Protein AF-A0A538GE26-F1 (afdb_monomer_lite)

Sequence (185 aa):
MRWALLALALLTVTGCGTAPRRAQRPATDMHWPAAAEATRQQWYRGVEQGTAEPVSLSENNLDAALETAAASAGVDLLRTNYLPLLGGTAEIVVQPDEPVKYAEAPTGMTTLLGPLGHDQRPYLVTVVDAQHQPLLMLGWTPHLEGNLGEGIAWQAPGIRSDAIVGQPVIRPALVNDPEARLRHD

Radius of gyration: 24.55 Å; chains: 1; bounding box: 68×92×51 Å

Structure (mmCIF, N/CA/C/O backbone):
data_AF-A0A538GE26-F1
#
_entry.id   AF-A0A538GE26-F1
#
loop_
_atom_site.group_PDB
_atom_site.id
_atom_site.type_symbol
_atom_site.label_atom_id
_atom_site.label_alt_id
_atom_site.label_comp_id
_atom_site.label_asym_id
_atom_site.label_entity_id
_atom_site.label_seq_id
_atom_site.pdbx_PDB_ins_code
_atom_site.Cartn_x
_atom_site.Cartn_y
_atom_site.Cartn_z
_atom_site.occupancy
_atom_site.B_iso_or_equiv
_atom_site.auth_seq_id
_atom_site.auth_comp_id
_atom_site.auth_asym_id
_atom_site.auth_atom_id
_atom_site.pdbx_PDB_model_num
ATOM 1 N N . MET A 1 1 ? 21.059 67.631 -24.747 1.00 45.62 1 MET A N 1
ATOM 2 C CA . MET A 1 1 ? 20.785 66.278 -25.285 1.00 45.62 1 MET A CA 1
ATOM 3 C C . MET A 1 1 ? 21.872 65.328 -24.802 1.00 45.62 1 MET A C 1
ATOM 5 O O . MET A 1 1 ? 23.017 65.582 -25.149 1.00 45.62 1 MET A O 1
ATOM 9 N N . ARG A 1 2 ? 21.512 64.339 -23.961 1.00 37.62 2 ARG A N 1
ATOM 10 C CA . ARG A 1 2 ? 22.279 63.160 -23.462 1.00 37.62 2 ARG A CA 1
ATOM 11 C C . ARG A 1 2 ? 21.605 62.715 -22.144 1.00 37.62 2 ARG A C 1
ATOM 13 O O . ARG A 1 2 ? 21.865 63.323 -21.119 1.00 37.62 2 ARG A O 1
ATOM 20 N N . TRP A 1 3 ? 20.455 62.038 -22.151 1.00 39.75 3 TRP A N 1
ATOM 21 C CA . TRP A 1 3 ? 20.225 60.585 -22.288 1.00 39.75 3 TRP A CA 1
ATOM 22 C C . TRP A 1 3 ? 21.148 59.679 -21.453 1.00 39.75 3 TRP A C 1
ATOM 24 O O . TRP A 1 3 ? 22.302 59.511 -21.823 1.00 39.75 3 TRP A O 1
ATOM 34 N N . ALA A 1 4 ? 20.525 59.077 -20.421 1.00 45.66 4 ALA A N 1
ATOM 35 C CA . ALA A 1 4 ? 20.699 57.728 -19.845 1.00 45.66 4 ALA A CA 1
ATOM 36 C C . ALA A 1 4 ? 22.083 57.376 -19.234 1.00 45.66 4 ALA A C 1
ATOM 38 O O . ALA A 1 4 ? 23.118 57.769 -19.743 1.00 45.66 4 ALA A O 1
ATOM 39 N N . LEU A 1 5 ? 22.221 56.662 -18.113 1.00 44.81 5 LEU A N 1
ATOM 40 C CA . LEU A 1 5 ? 21.547 55.446 -17.655 1.00 44.81 5 LEU A CA 1
ATOM 41 C C . LEU A 1 5 ? 21.665 55.358 -16.121 1.00 44.81 5 LEU A C 1
ATOM 43 O O . LEU A 1 5 ? 22.770 55.423 -15.588 1.00 44.81 5 LEU A O 1
ATOM 47 N N . LEU A 1 6 ? 20.553 55.145 -15.419 1.00 46.41 6 LEU A N 1
ATOM 48 C CA . LEU A 1 6 ? 20.548 54.665 -14.035 1.00 46.41 6 LEU A CA 1
ATOM 49 C C . LEU A 1 6 ? 20.023 53.229 -14.081 1.00 46.41 6 LEU A C 1
ATOM 51 O O . LEU A 1 6 ? 18.825 52.998 -14.227 1.00 46.41 6 LEU A O 1
ATOM 55 N N . ALA A 1 7 ? 20.941 52.264 -14.053 1.00 51.59 7 ALA A N 1
ATOM 56 C CA . ALA A 1 7 ? 20.614 50.849 -13.975 1.00 51.59 7 ALA A CA 1
ATOM 57 C C . ALA A 1 7 ? 20.314 50.499 -12.512 1.00 51.59 7 ALA A C 1
ATOM 59 O O . ALA A 1 7 ? 21.221 50.302 -11.706 1.00 51.59 7 ALA A O 1
ATOM 60 N N . LEU A 1 8 ? 19.027 50.459 -12.166 1.00 44.62 8 LEU A N 1
ATOM 61 C CA . LEU A 1 8 ? 18.554 49.879 -10.915 1.00 44.62 8 LEU A CA 1
ATOM 62 C C . LEU A 1 8 ? 18.558 48.352 -11.085 1.00 44.62 8 LEU A C 1
ATOM 64 O O . LEU A 1 8 ? 17.652 47.779 -11.688 1.00 44.62 8 LEU A O 1
ATOM 68 N N . ALA A 1 9 ? 19.604 47.688 -10.598 1.00 45.06 9 ALA A N 1
ATOM 69 C CA . ALA A 1 9 ? 19.623 46.236 -10.493 1.00 45.06 9 ALA A CA 1
ATOM 70 C C . ALA A 1 9 ? 18.731 45.820 -9.312 1.00 45.06 9 ALA A C 1
ATOM 72 O O . ALA A 1 9 ? 19.166 45.813 -8.162 1.00 45.06 9 ALA A O 1
ATOM 73 N N . LEU A 1 10 ? 17.462 45.502 -9.591 1.00 43.44 10 LEU A N 1
ATOM 74 C CA . LEU A 1 10 ? 16.633 44.742 -8.660 1.00 43.44 10 LEU A CA 1
ATOM 75 C C . LEU A 1 10 ? 17.196 43.319 -8.578 1.00 43.44 10 LEU A C 1
ATOM 77 O O . LEU A 1 10 ? 17.008 42.508 -9.482 1.00 43.44 10 LEU A O 1
ATOM 81 N N . LEU A 1 11 ? 17.879 43.016 -7.476 1.00 44.50 11 LEU A N 1
ATOM 82 C CA . LEU A 1 11 ? 18.132 41.649 -7.038 1.00 44.50 11 LEU A CA 1
ATOM 83 C C . LEU A 1 11 ? 16.786 41.021 -6.654 1.00 44.50 11 LEU A C 1
ATOM 85 O O . LEU A 1 11 ? 16.338 41.120 -5.513 1.00 44.50 11 L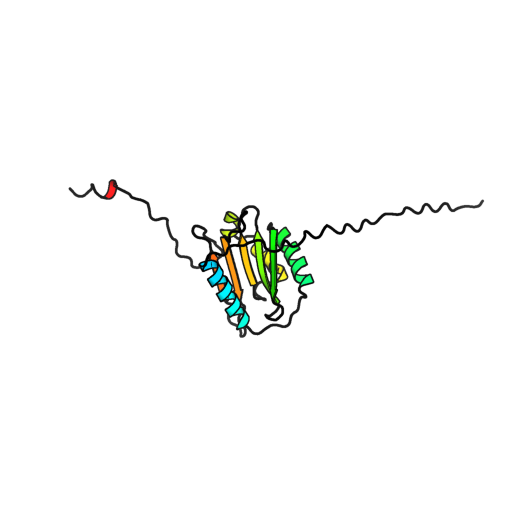EU A O 1
ATOM 89 N N . THR A 1 12 ? 16.117 40.383 -7.613 1.00 51.31 12 THR A N 1
ATOM 90 C CA . THR A 1 12 ? 15.076 39.406 -7.301 1.00 51.31 12 THR A CA 1
ATOM 91 C C . THR A 1 12 ? 15.772 38.209 -6.675 1.00 51.31 12 THR A C 1
ATOM 93 O O . THR A 1 12 ? 16.373 37.392 -7.372 1.00 51.31 12 THR A O 1
ATOM 96 N N . VAL A 1 13 ? 15.730 38.131 -5.347 1.00 44.91 13 VAL A N 1
ATOM 97 C CA . VAL A 1 13 ? 16.053 36.909 -4.615 1.00 44.91 13 VAL A CA 1
ATOM 98 C C . VAL A 1 13 ? 15.032 35.869 -5.063 1.00 44.91 13 VAL A C 1
ATOM 100 O O . VAL A 1 13 ? 13.917 35.808 -4.550 1.00 44.91 13 VAL A O 1
ATOM 103 N N . THR A 1 14 ? 15.388 35.067 -6.064 1.00 49.25 14 THR A N 1
ATOM 104 C CA . THR A 1 14 ? 14.758 33.773 -6.292 1.00 49.25 14 THR A CA 1
ATOM 105 C C . THR A 1 14 ? 15.121 32.931 -5.084 1.00 49.25 14 THR A C 1
ATOM 107 O O . THR A 1 14 ? 16.163 32.276 -5.049 1.00 49.25 14 THR A O 1
ATOM 110 N N . GLY A 1 15 ? 14.295 33.021 -4.044 1.00 39.97 15 GLY A N 1
ATOM 111 C CA . GLY A 1 15 ? 14.272 32.018 -3.005 1.00 39.97 15 GLY A CA 1
ATOM 112 C C . GLY A 1 15 ? 13.954 30.703 -3.695 1.00 39.97 15 GLY A C 1
ATOM 113 O O . GLY A 1 15 ? 12.796 30.428 -3.998 1.00 39.97 15 GLY A O 1
ATOM 114 N N . CYS A 1 16 ? 14.988 29.909 -3.979 1.00 43.44 16 CYS A N 1
ATOM 115 C CA . CYS A 1 16 ? 14.854 28.468 -4.061 1.00 43.44 16 CYS A CA 1
ATOM 116 C C . CYS A 1 16 ? 14.286 28.046 -2.710 1.00 43.44 16 CYS A C 1
ATOM 118 O O . CYS A 1 16 ? 15.023 27.815 -1.755 1.00 43.44 16 CYS A O 1
ATOM 120 N N . GLY A 1 17 ? 12.959 28.028 -2.615 1.00 37.41 17 GLY A N 1
ATOM 121 C CA . GLY A 1 17 ? 12.252 27.314 -1.578 1.00 37.41 17 GLY A CA 1
ATOM 122 C C . GLY A 1 17 ? 12.548 25.845 -1.806 1.00 37.41 17 GLY A C 1
ATOM 123 O O . GLY A 1 17 ? 11.764 25.138 -2.427 1.00 37.41 17 GLY A O 1
ATOM 124 N N . THR A 1 18 ? 13.707 25.386 -1.338 1.00 46.31 18 THR A N 1
ATOM 125 C CA . THR A 1 18 ? 13.851 24.007 -0.904 1.00 46.31 18 THR A CA 1
ATOM 126 C C . THR A 1 18 ? 12.794 23.842 0.170 1.00 46.31 18 THR A C 1
ATOM 128 O O . THR A 1 18 ? 13.014 24.212 1.326 1.00 46.31 18 THR A O 1
ATOM 131 N N . ALA A 1 19 ? 11.610 23.380 -0.239 1.00 44.47 19 ALA A N 1
ATOM 132 C CA . ALA A 1 19 ? 10.652 22.819 0.686 1.00 44.47 19 ALA A CA 1
ATOM 133 C C . ALA A 1 19 ? 11.467 21.882 1.582 1.00 44.47 19 ALA A C 1
ATOM 135 O O . ALA A 1 19 ? 12.245 21.079 1.048 1.00 44.47 19 ALA A O 1
ATOM 136 N N . PRO A 1 20 ? 11.420 22.045 2.913 1.00 40.09 20 PRO A N 1
ATOM 137 C CA . PRO A 1 20 ? 12.125 21.130 3.784 1.00 40.09 20 PRO A CA 1
ATOM 138 C C . PRO A 1 20 ? 11.614 19.739 3.424 1.00 40.09 20 PRO A C 1
ATOM 140 O O . PRO A 1 20 ? 10.433 19.455 3.619 1.00 40.09 20 PRO A O 1
ATOM 143 N N . ARG A 1 21 ? 12.486 18.904 2.834 1.00 39.19 21 ARG A N 1
ATOM 144 C CA . ARG A 1 21 ? 12.245 17.467 2.708 1.00 39.19 21 ARG A CA 1
ATOM 145 C C . ARG A 1 21 ? 11.856 17.034 4.106 1.00 39.19 21 ARG A C 1
ATOM 147 O O . ARG A 1 21 ? 12.683 17.099 5.019 1.00 39.19 21 ARG A O 1
ATOM 154 N N . ARG A 1 22 ? 10.579 16.702 4.290 1.00 40.97 22 ARG A N 1
ATOM 155 C CA . ARG A 1 22 ? 10.099 16.093 5.522 1.00 40.97 22 ARG A CA 1
ATOM 156 C C . ARG A 1 22 ? 11.003 14.881 5.682 1.0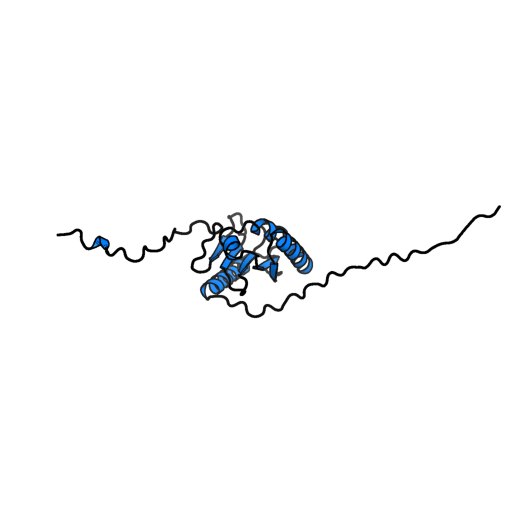0 40.97 22 ARG A C 1
ATOM 158 O O . ARG A 1 22 ? 11.043 14.043 4.789 1.00 40.97 22 ARG A O 1
ATOM 165 N N . ALA A 1 23 ? 11.847 14.885 6.712 1.00 36.16 23 ALA A N 1
ATOM 166 C CA . ALA A 1 23 ? 12.767 13.785 6.933 1.00 36.16 23 ALA A CA 1
ATOM 167 C C . ALA A 1 23 ? 11.930 12.504 6.901 1.00 36.16 23 ALA A C 1
ATOM 169 O O . ALA A 1 23 ? 10.982 12.402 7.686 1.00 36.16 23 ALA A O 1
ATOM 170 N N . GLN A 1 24 ? 12.232 11.597 5.962 1.00 41.41 24 GLN A N 1
ATOM 171 C CA . GLN A 1 24 ? 11.706 10.236 5.961 1.00 41.41 24 GLN A CA 1
ATOM 172 C C . GLN A 1 24 ? 11.973 9.712 7.370 1.00 41.41 24 GLN A C 1
ATOM 174 O O . GLN A 1 24 ? 13.126 9.494 7.752 1.00 41.41 24 GLN A O 1
ATOM 179 N N . ARG A 1 25 ? 10.929 9.669 8.208 1.00 40.38 25 ARG A N 1
ATOM 180 C CA . ARG A 1 25 ? 11.087 9.183 9.574 1.00 40.38 25 ARG A CA 1
ATOM 181 C C . ARG A 1 25 ? 11.582 7.748 9.443 1.00 40.38 25 ARG A C 1
ATOM 183 O O . ARG A 1 25 ? 10.966 6.985 8.698 1.00 40.38 25 ARG A O 1
ATOM 190 N N . PRO A 1 26 ? 12.644 7.357 10.164 1.00 41.28 26 PRO A N 1
ATOM 191 C CA . PRO A 1 26 ? 12.915 5.945 10.362 1.00 41.28 26 PRO A CA 1
ATOM 192 C C . PRO A 1 26 ? 11.614 5.334 10.879 1.00 41.28 26 PRO A C 1
ATOM 194 O O . PRO A 1 26 ? 11.032 5.879 11.823 1.00 41.28 26 PRO A O 1
ATOM 197 N N . ALA A 1 27 ? 11.120 4.287 10.214 1.00 51.25 27 ALA A N 1
ATOM 198 C CA . ALA A 1 27 ? 9.914 3.579 10.620 1.00 51.25 27 ALA A CA 1
ATOM 199 C C . ALA A 1 27 ? 10.067 3.182 12.090 1.00 51.25 27 ALA A C 1
ATOM 201 O O . ALA A 1 27 ? 10.777 2.236 12.416 1.00 51.25 27 ALA A O 1
ATOM 202 N N . THR A 1 28 ? 9.471 3.967 12.980 1.00 47.59 28 THR A N 1
ATOM 203 C CA . THR A 1 28 ? 9.499 3.676 14.403 1.00 47.59 28 THR A CA 1
ATOM 204 C C . THR A 1 28 ? 8.265 2.820 14.641 1.00 47.59 28 THR A C 1
ATOM 206 O O . THR A 1 28 ? 7.141 3.315 14.594 1.00 47.59 28 THR A O 1
ATOM 209 N N . ASP A 1 29 ? 8.521 1.517 14.756 1.00 63.94 29 ASP A N 1
ATOM 210 C CA . ASP A 1 29 ? 7.670 0.477 15.332 1.00 63.94 29 ASP A CA 1
ATOM 211 C C . ASP A 1 29 ? 6.283 0.286 14.704 1.00 63.94 29 ASP A C 1
ATOM 213 O O . ASP A 1 29 ? 5.248 0.409 15.356 1.00 63.94 29 ASP A O 1
ATOM 217 N N . MET A 1 30 ? 6.251 -0.107 13.429 1.00 75.31 30 MET A N 1
ATOM 218 C CA . MET A 1 30 ? 5.045 -0.723 12.871 1.00 75.31 30 MET A CA 1
ATOM 219 C C . MET A 1 30 ? 4.947 -2.157 13.398 1.00 75.31 30 MET A C 1
ATOM 221 O O . MET A 1 30 ? 5.771 -3.010 13.058 1.00 75.31 30 MET A O 1
ATOM 225 N N . HIS A 1 31 ? 3.971 -2.415 14.266 1.00 83.44 31 HIS A N 1
ATOM 226 C CA . HIS A 1 31 ? 3.707 -3.760 14.762 1.00 83.44 31 HIS A CA 1
ATOM 227 C C . HIS A 1 31 ? 2.778 -4.486 13.792 1.00 83.44 31 HIS A C 1
ATOM 229 O O . HIS A 1 31 ? 1.616 -4.116 13.634 1.00 83.44 31 HIS A O 1
ATOM 235 N N . TRP A 1 32 ? 3.292 -5.528 13.146 1.00 85.38 32 TRP A N 1
ATOM 236 C CA . TRP A 1 32 ? 2.509 -6.368 12.249 1.00 85.38 32 TRP A CA 1
ATOM 237 C C . TRP A 1 32 ? 1.893 -7.526 13.036 1.00 85.38 32 TRP A C 1
ATOM 239 O O . TRP A 1 32 ? 2.633 -8.343 13.592 1.00 85.38 32 TRP A O 1
ATOM 249 N N . PRO A 1 33 ? 0.555 -7.661 13.066 1.00 92.19 33 PRO A N 1
ATOM 250 C CA . PRO A 1 33 ? -0.072 -8.887 13.533 1.00 92.19 33 PRO A CA 1
ATOM 251 C C . PRO A 1 33 ? 0.445 -10.085 12.727 1.00 92.19 33 PRO A C 1
ATOM 253 O O . PRO A 1 33 ? 0.672 -9.970 11.522 1.00 92.19 33 PRO A O 1
ATOM 256 N N . ALA A 1 34 ? 0.565 -11.257 13.357 1.00 92.44 34 ALA A N 1
ATOM 257 C CA . ALA A 1 34 ? 1.169 -12.441 12.730 1.00 92.44 34 ALA A CA 1
ATOM 258 C C . ALA A 1 34 ? 0.561 -12.803 11.357 1.00 92.44 34 ALA A C 1
ATOM 260 O O . ALA A 1 34 ? 1.281 -13.211 10.450 1.00 92.44 34 ALA A O 1
ATOM 261 N N . ALA A 1 35 ? -0.752 -12.619 11.181 1.00 92.12 35 ALA A N 1
ATOM 262 C CA . ALA A 1 35 ? -1.430 -12.867 9.907 1.00 92.12 35 ALA A CA 1
ATOM 263 C C . ALA A 1 35 ? -1.071 -11.841 8.812 1.00 92.12 35 ALA A C 1
ATOM 265 O O . ALA A 1 35 ? -0.918 -12.217 7.649 1.00 92.12 35 ALA A O 1
ATOM 266 N N . ALA A 1 36 ? -0.897 -10.565 9.174 1.00 91.69 36 ALA A N 1
ATOM 267 C CA . ALA A 1 36 ? -0.449 -9.532 8.242 1.00 91.69 36 ALA A CA 1
ATOM 268 C C . ALA A 1 36 ? 1.004 -9.788 7.815 1.00 91.69 36 ALA A C 1
ATOM 270 O O . ALA A 1 36 ? 1.318 -9.733 6.629 1.00 91.69 36 ALA A O 1
ATOM 271 N N . GLU A 1 37 ? 1.869 -10.163 8.763 1.00 93.31 37 GLU A N 1
ATOM 272 C CA . GLU A 1 37 ? 3.262 -10.509 8.464 1.00 93.31 37 GLU A CA 1
ATOM 273 C C . GLU A 1 37 ? 3.360 -11.751 7.568 1.00 93.31 37 GLU A C 1
ATOM 275 O O . GLU A 1 37 ? 4.101 -11.752 6.590 1.00 93.31 37 GLU A O 1
ATOM 280 N N . ALA A 1 38 ? 2.562 -12.793 7.823 1.00 92.19 38 ALA A N 1
ATOM 281 C CA . ALA A 1 38 ? 2.519 -13.972 6.957 1.00 92.19 38 ALA A CA 1
ATOM 282 C C . ALA A 1 38 ? 2.115 -13.622 5.511 1.00 92.19 38 ALA A C 1
ATOM 284 O O . ALA A 1 38 ? 2.695 -14.152 4.563 1.00 92.19 38 ALA A O 1
ATOM 285 N N . THR A 1 39 ? 1.164 -12.698 5.351 1.00 92.31 39 THR A N 1
ATOM 286 C CA . THR A 1 39 ? 0.709 -12.192 4.045 1.00 92.31 39 THR A CA 1
ATOM 287 C C . THR A 1 39 ? 1.827 -11.424 3.339 1.00 92.31 39 THR A C 1
ATOM 289 O O . THR A 1 39 ? 2.157 -11.713 2.190 1.00 92.31 39 THR A O 1
ATOM 292 N N . ARG A 1 40 ? 2.487 -10.507 4.052 1.00 91.38 40 ARG A N 1
ATOM 293 C CA . ARG A 1 40 ? 3.656 -9.769 3.564 1.00 91.38 40 ARG A CA 1
ATOM 294 C C . ARG A 1 40 ? 4.757 -10.720 3.083 1.00 91.38 40 ARG A C 1
ATOM 296 O O . ARG A 1 40 ? 5.239 -10.580 1.965 1.00 91.38 40 ARG A O 1
ATOM 303 N N . GLN A 1 41 ? 5.107 -11.734 3.877 1.00 91.25 41 GLN A N 1
ATOM 304 C CA . GLN A 1 41 ? 6.117 -12.740 3.516 1.00 91.25 41 GLN A CA 1
ATOM 305 C C . GLN A 1 41 ? 5.689 -13.639 2.344 1.00 91.25 41 GLN A C 1
ATOM 307 O O . GLN A 1 41 ? 6.525 -14.082 1.556 1.00 91.25 41 GLN A O 1
ATOM 312 N N . GLN A 1 42 ? 4.395 -13.936 2.199 1.00 89.81 42 GLN A N 1
ATOM 313 C CA . GLN A 1 42 ? 3.882 -14.630 1.016 1.00 89.81 42 GLN A CA 1
ATOM 314 C C . GLN A 1 42 ? 4.085 -13.789 -0.247 1.00 89.81 42 GLN A C 1
ATOM 316 O O . GLN A 1 42 ? 4.560 -14.328 -1.243 1.00 89.81 42 GLN A O 1
ATOM 321 N N . TRP A 1 43 ? 3.796 -12.488 -0.191 1.00 89.00 43 TRP A N 1
ATOM 322 C CA . TRP A 1 43 ? 4.025 -11.593 -1.323 1.00 89.00 43 TRP A CA 1
ATOM 323 C C . TRP A 1 43 ? 5.507 -11.522 -1.712 1.00 89.00 43 TRP A C 1
ATOM 325 O O . TRP A 1 43 ? 5.828 -11.712 -2.881 1.00 89.00 43 TRP A O 1
ATOM 335 N N . TYR A 1 44 ? 6.417 -11.354 -0.742 1.00 87.06 44 TYR A N 1
ATOM 336 C CA . TYR A 1 44 ? 7.865 -11.362 -1.003 1.00 87.06 44 TYR A CA 1
ATOM 337 C C . TYR A 1 44 ? 8.310 -12.628 -1.747 1.00 87.06 44 TYR A C 1
ATOM 339 O O . TYR A 1 44 ? 8.997 -12.532 -2.760 1.00 87.06 44 TYR A O 1
ATOM 347 N N . ARG A 1 45 ? 7.846 -13.807 -1.310 1.00 85.31 45 ARG A N 1
ATOM 348 C CA . ARG A 1 45 ? 8.140 -15.077 -1.996 1.00 85.31 45 ARG A CA 1
ATOM 349 C C . ARG A 1 45 ? 7.591 -15.124 -3.424 1.00 85.31 45 ARG A C 1
ATOM 351 O O . ARG A 1 45 ? 8.261 -15.666 -4.296 1.00 85.31 45 ARG A O 1
ATOM 358 N N . GLY A 1 46 ? 6.398 -14.576 -3.662 1.00 82.00 46 GLY A N 1
ATOM 359 C CA . GLY A 1 46 ? 5.814 -14.498 -5.005 1.00 82.00 46 GLY A CA 1
ATOM 360 C C . GLY A 1 46 ? 6.640 -13.614 -5.939 1.00 82.00 46 GLY A C 1
ATOM 361 O O . GLY A 1 46 ? 6.933 -14.001 -7.066 1.00 82.00 46 GLY A O 1
ATOM 362 N N . VAL A 1 47 ? 7.093 -12.461 -5.445 1.00 81.06 47 VAL A N 1
ATOM 363 C CA . VAL A 1 47 ? 7.948 -11.546 -6.210 1.00 81.06 47 VAL A CA 1
ATOM 364 C C . VAL A 1 47 ? 9.325 -12.153 -6.496 1.00 81.06 47 VAL A C 1
ATOM 366 O O . VAL A 1 47 ? 9.812 -12.035 -7.616 1.00 81.06 47 VAL A O 1
ATOM 369 N N . GLU A 1 48 ? 9.949 -12.822 -5.523 1.00 80.31 48 GLU A N 1
ATOM 370 C CA . GLU A 1 48 ? 11.252 -13.490 -5.695 1.00 80.31 48 GLU A CA 1
ATOM 371 C C . GLU A 1 48 ? 11.225 -14.619 -6.733 1.00 80.31 48 GLU A C 1
ATOM 373 O O . GLU A 1 48 ? 12.242 -14.905 -7.364 1.00 80.31 48 GLU A O 1
ATOM 378 N N . GLN A 1 49 ? 10.074 -15.270 -6.909 1.00 76.56 49 GLN A N 1
ATOM 379 C CA . GLN A 1 49 ? 9.870 -16.296 -7.933 1.00 76.56 49 GLN A CA 1
ATOM 380 C C . GLN A 1 49 ? 9.573 -15.703 -9.319 1.00 76.56 49 GLN A C 1
ATOM 382 O O . GLN A 1 49 ? 9.661 -16.419 -10.317 1.00 76.56 49 GLN A O 1
ATOM 387 N N . GLY A 1 50 ? 9.234 -14.414 -9.395 1.00 69.25 50 GLY A N 1
ATOM 388 C CA . GLY A 1 50 ? 9.009 -13.698 -10.644 1.00 69.25 50 GLY A CA 1
ATOM 389 C C . GLY A 1 50 ? 10.314 -13.361 -11.370 1.00 69.25 50 GLY A C 1
ATOM 390 O O . GLY A 1 50 ? 11.358 -13.123 -10.763 1.00 69.25 50 GLY A O 1
ATOM 391 N N . THR A 1 51 ? 10.268 -13.305 -12.699 1.00 61.53 51 THR A N 1
ATOM 392 C CA . THR A 1 51 ? 11.408 -12.841 -13.501 1.00 61.53 51 THR A CA 1
ATOM 393 C C . THR A 1 51 ? 11.574 -11.331 -13.324 1.00 61.53 51 THR A C 1
ATOM 395 O O . THR A 1 51 ? 10.626 -10.571 -13.522 1.00 61.53 51 THR A O 1
ATOM 398 N N . ALA A 1 52 ? 12.774 -10.880 -12.955 1.00 57.94 52 ALA A N 1
ATOM 399 C CA . ALA A 1 52 ? 13.054 -9.461 -12.771 1.00 57.94 52 ALA A CA 1
ATOM 400 C C . ALA A 1 52 ? 13.003 -8.710 -14.114 1.00 57.94 52 ALA A C 1
ATOM 402 O O . ALA A 1 52 ? 13.869 -8.890 -14.971 1.00 57.94 52 ALA A O 1
ATOM 403 N N . GLU A 1 53 ? 12.001 -7.847 -14.284 1.00 58.03 53 GLU A N 1
ATOM 404 C CA . GLU A 1 53 ? 11.933 -6.922 -15.417 1.00 58.03 53 GLU A CA 1
ATOM 405 C C . GLU A 1 53 ? 13.053 -5.864 -15.340 1.00 58.03 53 GLU A C 1
ATOM 407 O O . GLU A 1 53 ? 13.454 -5.454 -14.243 1.00 58.03 53 GLU A O 1
ATOM 412 N N . PRO A 1 54 ? 13.555 -5.355 -16.480 1.00 56.50 54 PRO A N 1
ATOM 413 C CA . PRO A 1 54 ? 14.519 -4.265 -16.492 1.00 56.50 54 PRO A CA 1
ATOM 414 C C . PRO A 1 54 ? 13.993 -3.040 -15.733 1.00 56.50 54 PRO A C 1
ATOM 416 O O . PRO A 1 54 ? 12.872 -2.564 -15.941 1.00 56.50 54 PRO A O 1
ATOM 419 N N . VAL A 1 55 ? 14.832 -2.498 -14.851 1.00 56.22 55 VAL A N 1
ATOM 420 C CA . VAL A 1 55 ? 14.521 -1.301 -14.067 1.00 56.22 55 VAL A CA 1
ATOM 421 C C . VAL A 1 55 ? 14.377 -0.101 -15.009 1.00 56.22 55 VAL A C 1
ATOM 423 O O . VAL A 1 55 ? 15.365 0.372 -15.566 1.00 56.22 55 VAL A O 1
ATOM 426 N N . SER A 1 56 ? 13.155 0.413 -15.182 1.00 58.47 56 SER A N 1
ATOM 427 C CA . SER A 1 56 ? 12.907 1.615 -15.998 1.00 58.47 56 SER A CA 1
ATOM 428 C C . SER A 1 56 ? 12.875 2.914 -15.179 1.00 58.47 56 SER A C 1
ATOM 430 O O . SER A 1 56 ? 12.812 3.994 -15.761 1.00 58.47 56 SER A O 1
ATOM 432 N N . LEU A 1 57 ? 12.897 2.826 -13.842 1.00 61.19 57 LEU A N 1
ATOM 433 C CA . LEU A 1 57 ? 12.824 3.958 -12.912 1.00 61.19 57 LEU A CA 1
ATOM 434 C C . LEU A 1 57 ? 13.913 3.839 -11.839 1.00 61.19 57 LEU A C 1
ATOM 436 O O . LEU A 1 57 ? 14.072 2.794 -11.209 1.00 61.19 57 LEU A O 1
ATOM 440 N N . SER A 1 58 ? 14.665 4.917 -11.618 1.00 65.06 58 SER A N 1
ATOM 441 C CA . SER A 1 58 ? 15.548 5.018 -10.455 1.00 65.06 58 SER A CA 1
ATOM 442 C C . SER A 1 58 ? 14.720 5.208 -9.179 1.00 65.06 58 SER A C 1
ATOM 444 O O . SER A 1 58 ? 13.672 5.849 -9.207 1.00 65.06 58 SER A O 1
ATOM 446 N N . GLU A 1 59 ? 15.212 4.690 -8.053 1.00 65.50 59 GLU A N 1
ATOM 447 C CA . GLU A 1 59 ? 14.572 4.792 -6.729 1.00 65.50 59 GLU A CA 1
ATOM 448 C C . GLU A 1 59 ? 14.172 6.234 -6.374 1.00 65.50 59 GLU A C 1
ATOM 450 O O . GLU A 1 59 ? 13.023 6.504 -6.037 1.00 65.50 59 GLU A O 1
ATOM 455 N N . ASN A 1 60 ? 15.083 7.192 -6.585 1.00 65.06 60 ASN A N 1
ATOM 456 C CA . ASN A 1 60 ? 14.833 8.615 -6.332 1.00 65.06 60 ASN A CA 1
ATOM 457 C C . ASN A 1 60 ? 13.686 9.204 -7.170 1.00 65.06 60 ASN A C 1
ATOM 459 O O . ASN A 1 60 ? 13.025 10.143 -6.728 1.00 65.06 60 ASN A O 1
ATOM 463 N N . ASN A 1 61 ? 13.462 8.691 -8.384 1.00 79.25 61 ASN A N 1
ATOM 464 C CA . ASN A 1 61 ? 12.353 9.141 -9.223 1.00 79.25 61 ASN A CA 1
ATOM 465 C C . ASN A 1 61 ? 11.031 8.517 -8.766 1.00 79.25 61 ASN A C 1
ATOM 467 O O . ASN A 1 61 ? 9.987 9.150 -8.910 1.00 79.25 61 ASN A O 1
ATOM 471 N N . LEU A 1 62 ? 11.076 7.301 -8.213 1.00 80.50 62 LEU A N 1
ATOM 472 C CA . LEU A 1 62 ? 9.894 6.618 -7.711 1.00 80.50 62 LEU A CA 1
ATOM 473 C C . LEU A 1 62 ? 9.396 7.239 -6.404 1.00 80.50 62 LEU A C 1
ATOM 475 O O . LEU A 1 62 ? 8.207 7.518 -6.307 1.00 80.50 62 LEU A O 1
ATOM 479 N N . ASP A 1 63 ? 10.280 7.520 -5.446 1.00 84.31 63 ASP A N 1
ATOM 480 C CA . ASP A 1 63 ? 9.890 8.127 -4.167 1.00 84.31 63 ASP A CA 1
ATOM 481 C C . ASP A 1 63 ? 9.187 9.476 -4.366 1.00 84.31 63 ASP A C 1
ATOM 483 O O . ASP A 1 63 ? 8.079 9.676 -3.876 1.00 84.31 63 ASP A O 1
ATOM 487 N N . ALA A 1 64 ? 9.764 10.378 -5.168 1.00 87.12 64 ALA A N 1
ATOM 488 C CA . ALA A 1 64 ? 9.148 11.677 -5.450 1.00 87.12 64 ALA A CA 1
ATOM 489 C C . ALA A 1 64 ? 7.800 11.552 -6.192 1.00 87.12 64 ALA A C 1
ATOM 491 O O . ALA A 1 64 ? 6.865 12.327 -5.953 1.00 87.12 64 ALA A O 1
ATOM 492 N N . ALA A 1 65 ? 7.685 10.573 -7.095 1.00 88.44 65 ALA A N 1
ATOM 493 C CA . ALA A 1 65 ? 6.438 10.302 -7.800 1.00 88.44 65 ALA A CA 1
ATOM 494 C C . ALA A 1 65 ? 5.366 9.729 -6.859 1.00 88.44 65 ALA A C 1
ATOM 496 O O . ALA A 1 65 ? 4.214 10.155 -6.931 1.00 88.44 65 ALA A O 1
ATOM 497 N N . LEU A 1 66 ? 5.739 8.819 -5.953 1.00 90.19 66 LEU A N 1
ATOM 498 C CA . LEU A 1 66 ? 4.847 8.243 -4.947 1.00 90.19 66 LEU A CA 1
ATOM 499 C C . LEU A 1 66 ? 4.417 9.273 -3.903 1.00 90.19 66 LEU A C 1
ATOM 501 O O . LEU A 1 66 ? 3.248 9.283 -3.538 1.00 90.19 66 LEU A O 1
ATOM 505 N N . GLU A 1 67 ? 5.298 10.176 -3.469 1.00 91.94 67 GLU A N 1
ATOM 506 C CA . GLU A 1 67 ? 4.928 11.293 -2.586 1.00 91.94 67 GLU A CA 1
ATOM 507 C C . GLU A 1 67 ? 3.854 12.176 -3.239 1.00 91.94 67 GLU A C 1
ATOM 509 O O . GLU A 1 67 ? 2.837 12.502 -2.624 1.00 91.94 67 GLU A O 1
ATOM 514 N N . THR A 1 68 ? 4.044 12.518 -4.516 1.00 93.12 68 THR A N 1
ATOM 515 C CA . THR A 1 68 ? 3.078 13.323 -5.281 1.00 93.12 68 THR A CA 1
ATOM 516 C C . THR A 1 68 ? 1.751 12.583 -5.475 1.00 93.12 68 THR A C 1
ATOM 518 O O . THR A 1 68 ? 0.672 13.171 -5.339 1.00 93.12 68 THR A O 1
ATOM 521 N N . ALA A 1 69 ? 1.815 11.286 -5.783 1.00 92.50 69 ALA A N 1
ATOM 522 C CA . ALA A 1 69 ? 0.643 10.438 -5.962 1.00 92.50 69 ALA A CA 1
ATOM 523 C C . ALA A 1 69 ? -0.132 10.241 -4.650 1.00 92.50 69 ALA A C 1
ATOM 525 O O . ALA A 1 69 ? -1.356 10.339 -4.656 1.00 92.50 69 ALA A O 1
ATOM 526 N N . ALA A 1 70 ? 0.563 10.043 -3.527 1.00 94.19 70 ALA A N 1
ATOM 527 C CA . ALA A 1 70 ? -0.028 9.909 -2.199 1.00 94.19 70 ALA A CA 1
ATOM 528 C C . ALA A 1 70 ? -0.785 11.179 -1.791 1.00 94.19 70 ALA A C 1
ATOM 530 O O . ALA A 1 70 ? -1.970 11.108 -1.464 1.00 94.19 70 ALA A O 1
ATOM 531 N N . ALA A 1 71 ? -0.159 12.351 -1.947 1.00 94.12 71 ALA A N 1
ATOM 532 C CA . ALA A 1 71 ? -0.818 13.631 -1.697 1.00 94.12 71 ALA A CA 1
ATOM 533 C C . ALA A 1 71 ? -2.073 13.817 -2.572 1.00 94.12 71 ALA A C 1
ATOM 535 O O . ALA A 1 71 ? -3.109 14.274 -2.094 1.00 94.12 71 ALA A O 1
ATOM 536 N N . SER A 1 72 ? -2.008 13.407 -3.843 1.00 93.88 72 SER A N 1
ATOM 537 C CA . SER A 1 72 ? -3.148 13.469 -4.771 1.00 93.88 72 SER A CA 1
ATOM 538 C C . SER A 1 72 ? -4.250 12.454 -4.439 1.00 93.88 72 SER A C 1
ATOM 540 O O . SER A 1 72 ? -5.416 12.686 -4.749 1.00 93.88 72 SER A O 1
ATOM 542 N N . ALA A 1 73 ? -3.889 11.332 -3.815 1.00 91.81 73 ALA A N 1
ATOM 543 C CA . ALA A 1 73 ? -4.804 10.302 -3.335 1.00 91.81 73 ALA A CA 1
ATOM 544 C C . ALA A 1 73 ? -5.396 10.618 -1.947 1.00 91.81 73 ALA A C 1
ATOM 546 O O . ALA A 1 73 ? -6.239 9.859 -1.471 1.00 91.81 73 ALA A O 1
ATOM 547 N N . GLY A 1 74 ? -4.978 11.720 -1.309 1.00 92.75 74 GLY A N 1
ATOM 548 C CA . GLY A 1 74 ? -5.431 12.103 0.030 1.00 92.75 74 GLY A CA 1
ATOM 549 C C . GLY A 1 74 ? -4.888 11.197 1.138 1.00 92.75 74 GLY A C 1
ATOM 550 O O . GLY A 1 74 ? -5.590 10.936 2.112 1.00 92.75 74 GLY A O 1
ATOM 551 N N . VAL A 1 75 ? -3.668 10.676 0.973 1.00 94.69 75 VAL A N 1
ATOM 552 C CA . VAL A 1 75 ? -2.994 9.837 1.972 1.00 94.69 75 VAL A CA 1
ATOM 553 C C . VAL A 1 75 ? -1.576 10.337 2.235 1.00 94.69 75 VAL A C 1
ATOM 555 O O . VAL A 1 75 ? -0.887 10.801 1.328 1.00 94.69 75 VAL A O 1
ATOM 558 N N . ASP A 1 76 ? -1.110 10.196 3.470 1.00 95.00 76 ASP A N 1
ATOM 559 C CA . ASP A 1 76 ? 0.287 10.417 3.823 1.00 95.00 76 ASP A CA 1
ATOM 560 C C . ASP A 1 76 ? 1.116 9.177 3.467 1.00 95.00 76 ASP A C 1
ATOM 562 O O . ASP A 1 76 ? 0.816 8.060 3.894 1.00 95.00 76 ASP A O 1
ATOM 566 N N . LEU A 1 77 ? 2.195 9.369 2.705 1.00 93.12 77 LEU A N 1
ATOM 567 C CA . LEU A 1 77 ? 3.188 8.328 2.453 1.00 93.12 77 LEU A CA 1
ATOM 568 C C . LEU A 1 77 ? 4.125 8.213 3.661 1.00 93.12 77 LEU A C 1
ATOM 570 O O . LEU A 1 77 ? 4.911 9.119 3.936 1.00 93.12 77 LEU A O 1
ATOM 574 N N . LEU A 1 78 ? 4.054 7.093 4.383 1.00 92.44 78 LEU A N 1
ATOM 575 C CA . LEU A 1 78 ? 4.876 6.861 5.573 1.00 92.44 78 LEU A CA 1
ATOM 576 C C . LEU A 1 78 ? 6.184 6.141 5.254 1.00 92.44 78 LEU A C 1
ATOM 578 O O . LEU A 1 78 ? 7.206 6.398 5.892 1.00 92.44 78 LEU A O 1
ATOM 582 N N . ARG A 1 79 ? 6.146 5.201 4.305 1.00 89.56 79 ARG A N 1
ATOM 583 C CA . ARG A 1 79 ? 7.300 4.383 3.929 1.00 89.56 79 ARG A CA 1
ATOM 584 C C . ARG A 1 79 ? 7.194 3.942 2.479 1.00 89.56 79 ARG A C 1
ATOM 586 O O . ARG A 1 79 ? 6.150 3.438 2.075 1.00 89.56 79 ARG A O 1
ATOM 593 N N . THR A 1 80 ? 8.322 4.008 1.784 1.00 89.88 80 THR A N 1
ATOM 594 C CA . THR A 1 80 ? 8.583 3.251 0.560 1.00 89.88 80 THR A CA 1
ATOM 595 C C . THR A 1 80 ? 9.765 2.325 0.819 1.00 89.88 80 THR A C 1
ATOM 597 O O . THR A 1 80 ? 10.750 2.716 1.444 1.00 89.88 80 THR A O 1
ATOM 600 N N . ASN A 1 81 ? 9.666 1.080 0.376 1.00 87.38 81 ASN A N 1
ATOM 601 C CA . ASN A 1 81 ? 10.774 0.144 0.297 1.00 87.38 81 ASN A CA 1
ATOM 602 C C . ASN A 1 81 ? 10.866 -0.355 -1.145 1.00 87.38 81 ASN A C 1
ATOM 604 O O . ASN A 1 81 ? 10.042 -1.161 -1.584 1.00 87.38 81 ASN A O 1
ATOM 608 N N . TYR A 1 82 ? 11.841 0.175 -1.879 1.00 81.88 82 TYR A N 1
ATOM 609 C CA . TYR A 1 82 ? 12.070 -0.155 -3.277 1.00 81.88 82 TYR A CA 1
ATOM 610 C C . TYR A 1 82 ? 13.032 -1.336 -3.408 1.00 81.88 82 TYR A C 1
ATOM 612 O O . TYR A 1 82 ? 14.098 -1.363 -2.796 1.00 81.88 82 TYR A O 1
ATOM 620 N N . LEU A 1 83 ? 12.669 -2.314 -4.234 1.00 77.06 83 LEU A N 1
ATOM 621 C CA . LEU A 1 83 ? 13.438 -3.537 -4.450 1.00 77.06 83 LEU A CA 1
ATOM 622 C C . LEU A 1 83 ? 13.872 -3.600 -5.926 1.00 77.06 83 LEU A C 1
ATOM 624 O O . LEU A 1 83 ? 13.196 -4.219 -6.754 1.00 77.06 83 LEU A O 1
ATOM 628 N N . PRO A 1 84 ? 14.999 -2.955 -6.291 1.00 67.25 84 PRO A N 1
ATOM 629 C CA . PRO A 1 84 ? 15.417 -2.808 -7.687 1.00 67.25 84 PRO A CA 1
ATOM 630 C C . PRO A 1 84 ? 15.719 -4.144 -8.373 1.00 67.25 84 PRO A C 1
ATOM 632 O O . PRO A 1 84 ? 15.422 -4.304 -9.553 1.00 67.25 84 PRO A O 1
ATOM 635 N N . LEU A 1 85 ? 16.266 -5.120 -7.641 1.00 65.81 85 LEU A N 1
ATOM 636 C CA . LEU A 1 85 ? 16.597 -6.448 -8.178 1.00 65.81 85 LEU A CA 1
ATOM 637 C C . LEU A 1 85 ? 15.367 -7.333 -8.429 1.00 65.81 85 LEU A C 1
ATOM 639 O O . LEU A 1 85 ? 15.499 -8.407 -9.003 1.00 65.81 85 LEU A O 1
ATOM 643 N N . LEU A 1 86 ? 14.184 -6.870 -8.027 1.00 66.12 86 LEU A N 1
ATOM 644 C CA . LEU A 1 86 ? 12.910 -7.564 -8.171 1.00 66.12 86 LEU A CA 1
ATOM 645 C C . LEU A 1 86 ? 11.983 -6.801 -9.129 1.00 66.12 86 LEU A C 1
ATOM 647 O O . LEU A 1 86 ? 10.828 -6.534 -8.816 1.00 66.12 86 LEU A O 1
ATOM 651 N N . GLY A 1 87 ? 12.495 -6.356 -10.280 1.00 61.91 87 GLY A N 1
ATOM 652 C CA . GLY A 1 87 ? 11.673 -5.700 -11.307 1.00 61.91 87 GLY A CA 1
ATOM 653 C C . GLY A 1 87 ? 11.173 -4.296 -10.943 1.00 61.91 87 GLY A C 1
ATOM 654 O O . GLY A 1 87 ? 10.166 -3.832 -11.483 1.00 61.91 87 GLY A O 1
ATOM 655 N N . GLY A 1 88 ? 11.854 -3.609 -10.022 1.00 65.19 88 GLY A N 1
ATOM 656 C CA . GLY A 1 88 ? 11.414 -2.307 -9.517 1.00 65.19 88 GLY A CA 1
ATOM 657 C C . GLY A 1 88 ? 10.160 -2.392 -8.642 1.00 65.19 88 GLY A C 1
ATOM 658 O O . GLY A 1 88 ? 9.271 -1.548 -8.737 1.00 65.19 88 GLY A O 1
ATOM 659 N N . THR A 1 89 ? 10.092 -3.438 -7.821 1.00 78.00 89 THR A N 1
ATOM 660 C CA . THR A 1 89 ? 9.022 -3.684 -6.854 1.00 78.00 89 THR A CA 1
ATOM 661 C C . THR A 1 89 ? 8.984 -2.609 -5.765 1.00 78.00 89 THR A C 1
ATOM 663 O O . THR A 1 89 ? 10.035 -2.143 -5.320 1.00 78.00 89 THR A O 1
ATOM 666 N N . ALA A 1 90 ? 7.787 -2.258 -5.288 1.00 86.50 90 ALA A N 1
ATOM 667 C CA . ALA A 1 90 ? 7.611 -1.328 -4.174 1.00 86.50 90 ALA A CA 1
ATOM 668 C C . ALA A 1 90 ? 6.705 -1.902 -3.075 1.00 86.50 90 ALA A C 1
ATOM 670 O O . ALA A 1 90 ? 5.550 -2.249 -3.318 1.00 86.50 90 ALA A O 1
ATOM 671 N N . GLU A 1 91 ? 7.215 -1.944 -1.846 1.00 90.94 91 GLU A N 1
ATOM 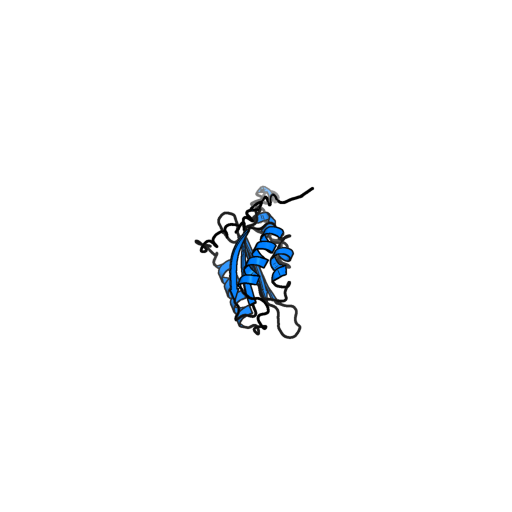672 C CA . GLU A 1 91 ? 6.387 -2.041 -0.645 1.00 90.94 91 GLU A CA 1
ATOM 673 C C . GLU A 1 91 ? 6.137 -0.623 -0.109 1.00 90.94 91 GLU A C 1
ATOM 675 O O . GLU A 1 91 ? 7.075 0.138 0.124 1.00 90.94 91 GLU A O 1
ATOM 680 N N . ILE A 1 92 ? 4.871 -0.264 0.085 1.00 93.00 92 ILE A N 1
ATOM 681 C CA . ILE A 1 92 ? 4.421 1.085 0.419 1.00 93.00 92 ILE A CA 1
ATOM 682 C C . ILE A 1 92 ? 3.535 1.023 1.661 1.00 93.00 92 ILE A C 1
ATOM 684 O O . ILE A 1 92 ? 2.661 0.163 1.775 1.00 93.00 92 ILE A O 1
ATOM 688 N N . VAL A 1 93 ? 3.726 1.962 2.585 1.00 94.50 93 VAL A N 1
ATOM 689 C CA . VAL A 1 93 ? 2.835 2.159 3.733 1.00 94.50 93 VAL A CA 1
ATOM 690 C C . VAL A 1 93 ? 2.254 3.563 3.677 1.00 94.50 93 VAL A C 1
ATOM 692 O O . VAL A 1 93 ? 3.004 4.539 3.599 1.00 94.50 93 VAL A O 1
ATOM 695 N N . VAL A 1 94 ? 0.928 3.654 3.745 1.00 95.69 94 VAL A N 1
ATOM 696 C CA . VAL A 1 94 ? 0.185 4.914 3.690 1.00 95.69 94 VAL A CA 1
ATOM 697 C C . VAL A 1 94 ? -0.769 5.078 4.868 1.00 95.69 94 VAL A C 1
ATOM 699 O O . VAL A 1 94 ? -1.301 4.100 5.397 1.00 95.69 94 VAL A O 1
ATOM 702 N N . GLN A 1 95 ? -1.010 6.330 5.244 1.00 95.81 95 GLN A N 1
ATOM 703 C CA . GLN A 1 95 ? -1.938 6.729 6.296 1.00 95.81 95 GLN A CA 1
ATOM 704 C C . GLN A 1 95 ? -2.952 7.746 5.743 1.00 95.81 95 GLN A C 1
ATOM 706 O O . GLN A 1 95 ? -2.592 8.890 5.480 1.00 95.81 95 GLN A O 1
ATOM 711 N N . PRO A 1 96 ? -4.212 7.345 5.527 1.00 94.62 96 PRO A N 1
ATOM 712 C CA . PRO A 1 96 ? -5.302 8.251 5.159 1.00 94.62 96 PRO A CA 1
ATOM 713 C C . PRO A 1 96 ? -5.802 9.075 6.355 1.00 94.62 96 PRO A C 1
ATOM 715 O O . PRO A 1 96 ? -5.667 8.644 7.498 1.00 94.62 96 PRO A O 1
ATOM 718 N N . ASP A 1 97 ? -6.493 10.189 6.096 1.00 92.25 97 ASP A N 1
ATOM 719 C CA . ASP A 1 97 ? -7.165 10.988 7.143 1.00 92.25 97 ASP A CA 1
ATOM 720 C C . ASP A 1 97 ? -8.327 10.236 7.819 1.00 92.25 97 ASP A C 1
ATOM 722 O O . ASP A 1 97 ? -8.562 10.366 9.022 1.00 92.25 97 ASP A O 1
ATOM 726 N N . GLU A 1 98 ? -9.048 9.414 7.046 1.00 93.12 98 GLU A N 1
ATOM 727 C CA . GLU A 1 98 ? -10.110 8.515 7.516 1.00 93.12 98 GLU A CA 1
ATOM 728 C C . GLU A 1 98 ? -9.700 7.039 7.272 1.00 93.12 98 GLU A C 1
ATOM 730 O O . GLU A 1 98 ? -10.223 6.402 6.351 1.00 93.12 98 GLU A O 1
ATOM 735 N N . PRO A 1 99 ? -8.768 6.455 8.062 1.00 92.31 99 PRO A N 1
ATOM 736 C CA . PRO A 1 99 ? -8.138 5.166 7.753 1.00 92.31 99 PRO A CA 1
ATOM 737 C C . PRO A 1 99 ? -9.107 3.996 7.577 1.00 92.31 99 PRO A C 1
ATOM 739 O O . PRO A 1 99 ? -8.950 3.201 6.656 1.00 92.31 99 PRO A O 1
ATOM 742 N N . VAL A 1 100 ? -10.122 3.896 8.444 1.00 91.81 100 VAL A N 1
ATOM 743 C CA . VAL A 1 100 ? -11.117 2.810 8.405 1.00 91.81 100 VAL A CA 1
ATOM 744 C C . VAL A 1 100 ? -11.951 2.895 7.131 1.00 91.81 100 VAL A C 1
ATOM 746 O O . VAL A 1 100 ? -12.041 1.921 6.397 1.00 91.81 100 VAL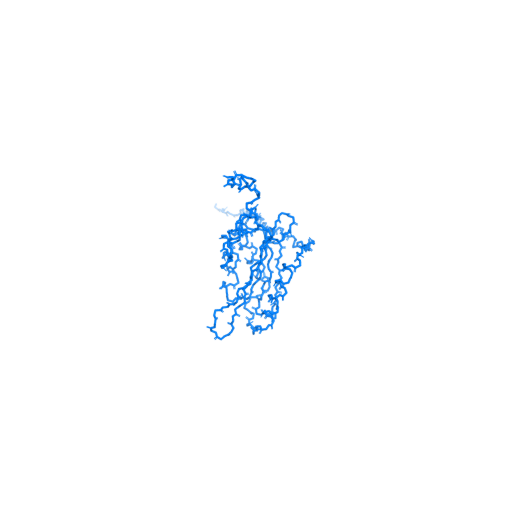 A O 1
ATOM 749 N N . LYS A 1 101 ? -12.486 4.079 6.819 1.00 90.94 101 LYS A N 1
ATOM 750 C CA . LYS A 1 101 ? -13.285 4.310 5.609 1.00 90.94 101 LYS A CA 1
ATOM 751 C C . LYS A 1 101 ? -12.475 4.064 4.339 1.00 90.94 101 LYS A C 1
ATOM 753 O O . LYS A 1 101 ? -12.980 3.461 3.401 1.00 90.94 101 LYS A O 1
ATOM 758 N N . TYR A 1 102 ? -11.216 4.498 4.318 1.00 92.12 102 TYR A N 1
ATOM 759 C CA . TYR A 1 102 ? -10.319 4.230 3.197 1.00 92.12 102 TYR A CA 1
ATOM 760 C C . TYR A 1 102 ? -10.005 2.733 3.063 1.00 92.12 102 TYR A C 1
ATOM 762 O O . TYR A 1 102 ? -9.953 2.214 1.955 1.00 92.12 102 TYR A O 1
ATOM 770 N N . ALA A 1 103 ? -9.805 2.017 4.173 1.00 89.94 103 ALA A N 1
ATOM 771 C CA . ALA A 1 103 ? -9.604 0.570 4.147 1.00 89.94 103 ALA A CA 1
ATOM 772 C C . ALA A 1 103 ? -10.861 -0.180 3.666 1.00 89.94 103 ALA A C 1
ATOM 774 O O . ALA A 1 103 ? -10.744 -1.185 2.969 1.00 89.94 103 ALA A O 1
ATOM 775 N N . GLU A 1 104 ? -12.057 0.303 4.000 1.00 89.69 104 GLU A N 1
ATOM 776 C CA . GLU A 1 104 ? -13.321 -0.261 3.518 1.00 89.69 104 GLU A CA 1
ATOM 777 C C . GLU A 1 104 ? -13.558 0.007 2.023 1.00 89.69 104 GLU A C 1
ATOM 779 O O . GLU A 1 104 ? -14.065 -0.880 1.339 1.00 89.69 104 GLU A O 1
ATOM 784 N N . ALA A 1 105 ? -13.159 1.187 1.530 1.00 88.88 105 ALA A N 1
ATOM 785 C CA . ALA A 1 105 ? -13.295 1.620 0.137 1.00 88.88 105 ALA A CA 1
ATOM 786 C C . ALA A 1 105 ? -12.083 2.470 -0.318 1.00 88.88 105 ALA A C 1
ATOM 788 O O . ALA A 1 105 ? -12.082 3.697 -0.145 1.00 88.88 105 ALA A O 1
ATOM 789 N N . PRO A 1 106 ? -11.035 1.874 -0.920 1.00 84.94 106 PRO A N 1
ATOM 790 C CA . PRO A 1 106 ? -9.764 2.548 -1.175 1.00 84.94 106 PRO A CA 1
ATOM 791 C C . PRO A 1 106 ? -9.789 3.362 -2.480 1.00 84.94 106 PRO A C 1
ATOM 793 O O . PRO A 1 106 ? -9.044 3.102 -3.426 1.00 84.94 106 PRO A O 1
ATOM 796 N N . THR A 1 107 ? -10.632 4.398 -2.530 1.00 84.25 107 THR A N 1
ATOM 797 C CA . THR A 1 107 ? -10.908 5.211 -3.733 1.00 84.25 107 THR A CA 1
ATOM 798 C C . THR A 1 107 ? -9.692 5.953 -4.309 1.00 84.25 107 THR A C 1
ATOM 800 O O . THR A 1 107 ? -9.740 6.402 -5.450 1.00 84.25 107 THR A O 1
ATOM 803 N N . GLY A 1 108 ? -8.600 6.091 -3.547 1.00 85.75 108 GLY A N 1
ATOM 804 C CA . GLY A 1 108 ? -7.343 6.722 -3.977 1.00 85.75 108 GLY A CA 1
ATOM 805 C C . GLY A 1 108 ? -6.268 5.747 -4.473 1.00 85.75 108 GLY A C 1
ATOM 806 O O . GLY A 1 108 ? -5.218 6.187 -4.941 1.00 85.75 108 GLY A O 1
ATOM 807 N N . MET A 1 109 ? -6.510 4.434 -4.397 1.00 87.94 109 MET A N 1
ATOM 808 C CA . MET A 1 109 ? -5.484 3.415 -4.647 1.00 87.94 109 MET A CA 1
ATOM 809 C C . MET A 1 109 ? -4.960 3.444 -6.082 1.00 87.94 109 MET A C 1
ATOM 811 O O . MET A 1 109 ? -3.754 3.366 -6.297 1.00 87.94 109 MET A O 1
ATOM 815 N N . THR A 1 110 ? -5.843 3.613 -7.070 1.00 86.56 110 THR A N 1
ATOM 816 C CA . THR A 1 110 ? -5.427 3.752 -8.469 1.00 86.56 110 THR A CA 1
ATOM 817 C C . THR A 1 110 ? -4.472 4.936 -8.606 1.00 86.56 110 THR A C 1
ATOM 819 O O . THR A 1 110 ? -3.344 4.744 -9.042 1.00 86.56 110 THR A O 1
ATOM 822 N N . THR A 1 111 ? -4.851 6.129 -8.142 1.00 89.81 111 THR A N 1
ATOM 823 C CA . THR A 1 111 ? -3.986 7.321 -8.178 1.00 89.81 111 THR A CA 1
ATOM 824 C C . THR A 1 111 ? -2.629 7.076 -7.517 1.00 89.81 111 THR A C 1
ATOM 826 O O . THR A 1 111 ? -1.604 7.383 -8.124 1.00 89.81 111 THR A O 1
ATOM 829 N N . LEU A 1 112 ? -2.611 6.473 -6.322 1.00 90.88 112 LEU A N 1
ATOM 830 C CA . LEU A 1 112 ? -1.386 6.133 -5.590 1.00 90.88 112 LEU A CA 1
ATOM 831 C C . LEU A 1 112 ? -0.453 5.214 -6.399 1.00 90.88 112 LEU A C 1
ATOM 833 O O . LEU A 1 112 ? 0.757 5.421 -6.408 1.00 90.88 112 LEU A O 1
ATOM 837 N N . LEU A 1 113 ? -1.011 4.211 -7.080 1.00 88.50 113 LEU A N 1
ATOM 838 C CA . LEU A 1 113 ? -0.266 3.195 -7.830 1.00 88.50 113 LEU A CA 1
ATOM 839 C C . LEU A 1 113 ? 0.120 3.624 -9.253 1.00 88.50 113 LEU A C 1
ATOM 841 O O . LEU A 1 113 ? 0.850 2.899 -9.929 1.00 88.50 113 LEU A O 1
ATOM 845 N N . GLY A 1 114 ? -0.329 4.792 -9.721 1.00 86.75 114 GLY A N 1
ATOM 846 C CA . GLY A 1 114 ? -0.026 5.304 -11.062 1.00 86.75 114 GLY A CA 1
ATOM 847 C C . GLY A 1 114 ? 1.464 5.308 -11.427 1.00 86.75 114 GLY A C 1
ATOM 848 O O . GLY A 1 114 ? 1.813 4.812 -12.501 1.00 86.75 114 GLY A O 1
ATOM 849 N N . PRO A 1 115 ? 2.372 5.765 -10.542 1.00 86.44 115 PRO A N 1
ATOM 850 C CA . PRO A 1 115 ? 3.815 5.694 -10.780 1.00 86.44 115 PRO A CA 1
ATOM 851 C C . PRO A 1 115 ? 4.368 4.276 -10.998 1.00 86.44 115 PRO A C 1
ATOM 853 O O . PRO A 1 115 ? 5.425 4.123 -11.607 1.00 86.44 115 PRO A O 1
ATOM 856 N N . LEU A 1 116 ? 3.664 3.240 -10.529 1.00 80.19 116 LEU A N 1
ATOM 857 C CA . LEU A 1 116 ? 4.034 1.830 -10.699 1.00 80.19 116 LEU A CA 1
ATOM 858 C C . LEU A 1 116 ? 3.434 1.196 -11.964 1.00 80.19 116 LEU A C 1
ATOM 860 O O . LEU A 1 116 ? 3.645 0.012 -12.218 1.00 80.19 116 LEU A O 1
ATOM 864 N N . GLY A 1 117 ? 2.716 1.976 -12.777 1.00 76.38 117 GLY A N 1
ATOM 865 C CA . GLY A 1 117 ? 2.188 1.536 -14.065 1.00 76.38 117 GLY A CA 1
ATOM 866 C C . GLY A 1 117 ? 0.943 0.657 -13.983 1.00 76.38 117 GLY A C 1
ATOM 867 O O . GLY A 1 117 ? 0.647 0.013 -14.978 1.00 76.38 117 GLY A O 1
ATOM 868 N N . HIS A 1 118 ? 0.233 0.643 -12.844 1.00 67.38 118 HIS A N 1
ATOM 869 C CA . HIS A 1 118 ? -0.997 -0.128 -12.590 1.00 67.38 118 HIS A CA 1
ATOM 870 C C . HIS A 1 118 ? -0.909 -1.587 -13.075 1.00 67.38 118 HIS A C 1
ATOM 872 O O . HIS A 1 118 ? -1.173 -1.892 -14.234 1.00 67.38 118 HIS A O 1
ATOM 878 N N . ASP A 1 119 ? -0.521 -2.491 -12.177 1.00 71.25 119 ASP A N 1
ATOM 879 C CA . ASP A 1 119 ? -0.397 -3.940 -12.414 1.00 71.25 119 ASP A CA 1
ATOM 880 C C . ASP A 1 119 ? 0.789 -4.381 -13.292 1.00 71.25 119 A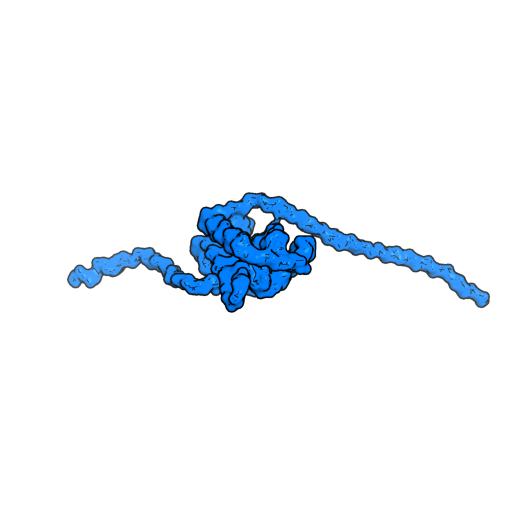SP A C 1
ATOM 882 O O . ASP A 1 119 ? 1.078 -5.575 -13.385 1.00 71.25 119 ASP A O 1
ATOM 886 N N . GLN A 1 120 ? 1.537 -3.440 -13.876 1.00 75.25 120 GLN A N 1
ATOM 887 C CA . GLN A 1 120 ? 2.769 -3.724 -14.627 1.00 75.25 120 GLN A CA 1
ATOM 888 C C . GLN A 1 120 ? 3.953 -4.110 -13.736 1.00 75.25 120 GLN A C 1
ATOM 890 O O . GLN A 1 120 ? 4.898 -4.745 -14.202 1.00 75.25 120 GLN A O 1
ATOM 895 N N . ARG A 1 121 ? 3.931 -3.697 -12.465 1.00 80.12 121 ARG A N 1
ATOM 896 C CA . ARG A 1 121 ? 5.002 -3.951 -11.498 1.00 80.12 121 ARG A CA 1
ATOM 897 C C . ARG A 1 121 ? 4.438 -4.591 -10.240 1.00 80.12 121 ARG A C 1
ATOM 899 O O . ARG A 1 121 ? 3.317 -4.250 -9.852 1.00 80.12 121 ARG A O 1
ATOM 906 N N . PRO A 1 122 ? 5.198 -5.478 -9.579 1.00 85.94 122 PRO A N 1
ATOM 907 C CA . PRO A 1 122 ? 4.783 -5.979 -8.287 1.00 85.94 122 PRO A CA 1
ATOM 908 C C . PRO A 1 122 ? 4.734 -4.844 -7.263 1.00 85.94 122 PRO A C 1
ATOM 910 O O . PRO A 1 122 ? 5.634 -4.000 -7.192 1.00 85.94 122 PRO A O 1
ATOM 913 N N . TYR A 1 123 ? 3.685 -4.835 -6.448 1.00 89.12 123 TYR A N 1
ATOM 914 C CA . TYR A 1 123 ? 3.534 -3.871 -5.364 1.00 89.12 123 TYR A CA 1
ATOM 915 C C . TYR A 1 123 ? 2.877 -4.505 -4.145 1.00 89.12 123 TYR A C 1
ATOM 917 O O . TYR A 1 123 ? 2.101 -5.451 -4.274 1.00 89.12 123 TYR A O 1
ATOM 925 N N . LEU A 1 124 ? 3.162 -3.946 -2.971 1.00 92.56 124 LEU A N 1
ATOM 926 C CA . LEU A 1 124 ? 2.455 -4.234 -1.729 1.00 92.56 124 LEU A CA 1
ATOM 927 C C . LEU A 1 124 ? 2.116 -2.914 -1.050 1.00 92.56 124 LEU A C 1
ATOM 929 O O . LEU A 1 124 ? 3.016 -2.191 -0.638 1.00 92.56 124 LEU A O 1
ATOM 933 N N . VAL A 1 125 ? 0.834 -2.596 -0.917 1.00 94.50 125 VAL A N 1
ATOM 934 C CA . VAL A 1 125 ? 0.370 -1.407 -0.201 1.00 94.50 125 VAL A CA 1
ATOM 935 C C . VAL A 1 125 ? -0.236 -1.830 1.123 1.00 94.50 125 VAL A C 1
ATOM 937 O O . VAL A 1 125 ? -1.120 -2.684 1.165 1.00 94.50 125 VAL A O 1
ATOM 940 N N . THR A 1 126 ? 0.213 -1.199 2.203 1.00 95.94 126 THR A N 1
ATOM 941 C CA . THR A 1 126 ? -0.411 -1.298 3.522 1.00 95.94 126 THR A CA 1
ATOM 942 C C . THR A 1 126 ? -1.040 0.033 3.904 1.00 95.94 126 THR A C 1
ATOM 944 O O . THR A 1 126 ? -0.370 1.064 3.916 1.00 95.94 126 THR A O 1
ATOM 947 N N . VAL A 1 127 ? -2.318 -0.007 4.266 1.00 95.69 127 VAL A N 1
ATOM 948 C CA . VAL A 1 127 ? -3.042 1.103 4.888 1.00 95.69 127 VAL A CA 1
ATOM 949 C C . VAL A 1 127 ? -2.959 0.939 6.399 1.00 95.69 127 VAL A C 1
ATOM 951 O O . VAL A 1 127 ? -3.305 -0.125 6.921 1.00 95.69 127 VAL A O 1
ATOM 954 N N . VAL A 1 128 ? -2.526 1.984 7.099 1.00 95.75 128 VAL A N 1
ATOM 955 C CA . VAL A 1 128 ? -2.440 1.999 8.564 1.00 95.75 128 VAL A CA 1
ATOM 956 C C . VAL A 1 128 ? -3.329 3.075 9.182 1.00 95.75 128 VAL A C 1
ATOM 958 O O . VAL A 1 128 ? -3.679 4.058 8.530 1.00 95.75 128 VAL A O 1
ATOM 961 N N . ASP A 1 129 ? -3.687 2.893 10.451 1.00 94.25 129 ASP A N 1
ATOM 962 C CA . ASP A 1 129 ? -4.394 3.898 11.244 1.00 94.25 129 ASP A CA 1
ATOM 963 C C . ASP A 1 129 ? -3.466 4.988 11.820 1.00 94.25 129 ASP A C 1
ATOM 965 O O . ASP A 1 129 ? -2.258 5.031 11.563 1.00 94.25 129 ASP A O 1
ATOM 969 N N . ALA A 1 130 ? -4.039 5.891 12.623 1.00 92.00 130 ALA A N 1
ATOM 970 C CA . ALA A 1 130 ? -3.322 6.961 13.322 1.00 92.00 130 ALA A CA 1
ATOM 971 C C . ALA A 1 130 ? -2.243 6.447 14.301 1.00 92.00 130 ALA A C 1
ATOM 973 O O . ALA A 1 130 ? -1.319 7.181 14.647 1.00 92.00 130 ALA A O 1
ATOM 974 N N . GLN A 1 131 ? -2.356 5.194 14.748 1.00 91.81 131 GLN A N 1
ATOM 975 C CA . GLN A 1 131 ? -1.428 4.496 15.638 1.00 91.81 131 GLN A CA 1
ATOM 976 C C . GLN A 1 131 ? -0.457 3.582 14.866 1.00 91.81 131 GLN A C 1
ATOM 978 O O . GLN A 1 131 ? 0.246 2.772 15.475 1.00 91.81 131 GLN A O 1
ATOM 983 N N . HIS A 1 132 ? -0.412 3.708 13.535 1.00 92.31 132 HIS A N 1
ATOM 984 C CA . HIS A 1 132 ? 0.373 2.876 12.625 1.00 92.31 132 HIS A CA 1
ATOM 985 C C . HIS A 1 132 ? 0.049 1.373 12.709 1.00 92.31 132 HIS A C 1
ATOM 987 O O . HIS A 1 132 ? 0.895 0.538 12.383 1.00 92.31 132 HIS A O 1
ATOM 993 N N . GLN A 1 133 ? -1.164 1.009 13.135 1.00 93.88 133 GLN A N 1
ATOM 994 C CA . GLN A 1 133 ? -1.636 -0.370 13.060 1.00 93.88 133 GLN A CA 1
ATOM 995 C C . GLN A 1 133 ? -2.166 -0.658 11.651 1.00 93.88 133 GLN A C 1
ATOM 997 O O . GLN A 1 133 ? -2.939 0.143 11.117 1.00 93.88 133 GLN A O 1
ATOM 1002 N N . PRO A 1 134 ? -1.783 -1.784 11.026 1.00 94.69 134 PRO A N 1
ATOM 1003 C CA . PRO A 1 134 ? -2.256 -2.132 9.693 1.00 94.69 134 PRO A CA 1
ATOM 1004 C C . PRO A 1 134 ? -3.749 -2.477 9.714 1.00 94.69 134 PRO A C 1
ATOM 1006 O O . PRO A 1 134 ? -4.197 -3.306 10.504 1.00 94.69 134 PRO A O 1
ATOM 1009 N N . LEU A 1 135 ? -4.506 -1.865 8.804 1.00 95.12 135 LEU A N 1
ATOM 1010 C CA . LEU A 1 135 ? -5.941 -2.096 8.607 1.00 95.12 135 LEU A CA 1
ATOM 1011 C C . LEU A 1 135 ? -6.229 -2.928 7.358 1.00 95.12 135 LEU A C 1
ATOM 1013 O O . LEU A 1 135 ? -7.158 -3.735 7.346 1.00 95.12 135 LEU A O 1
ATOM 1017 N N . LEU A 1 136 ? -5.434 -2.724 6.311 1.00 95.31 136 LEU A N 1
ATOM 1018 C CA . LEU A 1 136 ? -5.579 -3.370 5.014 1.00 95.31 136 LEU A CA 1
ATOM 1019 C C . LEU A 1 136 ? -4.202 -3.530 4.379 1.00 95.31 136 LEU A C 1
ATOM 1021 O O . LEU A 1 136 ? -3.375 -2.622 4.435 1.00 95.31 136 LEU A O 1
ATOM 1025 N N . MET A 1 137 ? -3.984 -4.668 3.741 1.00 94.94 137 MET A N 1
ATOM 1026 C CA . MET A 1 137 ? -2.837 -4.939 2.894 1.00 94.94 137 MET A CA 1
ATOM 1027 C C . MET A 1 137 ? -3.351 -5.473 1.564 1.00 94.94 137 MET A C 1
ATOM 1029 O O . MET A 1 137 ? -4.141 -6.415 1.551 1.00 94.94 137 MET A O 1
ATOM 1033 N N . LEU A 1 138 ? -2.897 -4.878 0.467 1.00 93.19 138 LEU A N 1
ATOM 1034 C CA . LEU A 1 138 ? -3.191 -5.315 -0.894 1.00 93.19 138 LEU A CA 1
ATOM 1035 C C . LEU A 1 138 ? -1.875 -5.440 -1.646 1.00 93.19 138 LEU A C 1
ATOM 1037 O O . LEU A 1 138 ? -1.089 -4.494 -1.686 1.00 93.19 138 LEU A O 1
ATOM 1041 N N . GLY A 1 139 ? -1.637 -6.598 -2.240 1.00 90.62 139 GLY A N 1
ATOM 1042 C CA . GLY A 1 139 ? -0.468 -6.847 -3.060 1.00 90.62 139 GLY A CA 1
ATOM 1043 C C . GLY A 1 139 ? -0.846 -7.396 -4.421 1.00 90.62 139 GLY A C 1
ATOM 1044 O O . GLY A 1 139 ? -1.878 -8.048 -4.585 1.00 90.62 139 GLY A O 1
ATOM 1045 N N . TRP A 1 140 ? 0.023 -7.136 -5.383 1.00 88.31 140 TRP A N 1
ATOM 1046 C CA . TRP A 1 140 ? -0.068 -7.650 -6.737 1.00 88.31 140 TRP A CA 1
ATOM 1047 C C . TRP A 1 140 ? 1.286 -8.188 -7.175 1.00 88.31 140 TRP A C 1
ATOM 1049 O O . TRP A 1 140 ? 2.329 -7.588 -6.886 1.00 88.31 140 TRP A O 1
ATOM 1059 N N . THR A 1 141 ? 1.255 -9.304 -7.892 1.00 86.19 141 THR A N 1
ATOM 1060 C CA . THR A 1 141 ? 2.408 -9.887 -8.568 1.00 86.19 141 THR A CA 1
ATOM 1061 C C . THR A 1 141 ? 2.009 -10.225 -10.009 1.00 86.19 141 THR A C 1
ATOM 1063 O O . THR A 1 141 ? 1.196 -11.128 -10.222 1.00 86.19 141 THR A O 1
ATOM 1066 N N . PRO A 1 142 ? 2.542 -9.526 -11.027 1.00 78.19 142 PRO A N 1
ATOM 1067 C CA . PRO A 1 142 ? 2.288 -9.882 -12.418 1.00 78.19 142 PRO A CA 1
ATOM 1068 C C . PRO A 1 142 ? 2.869 -11.270 -12.728 1.00 78.19 142 PRO A C 1
ATOM 1070 O O . PRO A 1 142 ? 3.980 -11.592 -12.310 1.00 78.19 142 PRO A O 1
ATOM 1073 N N . HIS A 1 143 ? 2.130 -12.094 -13.475 1.00 68.56 143 HIS A N 1
ATOM 1074 C CA . HIS A 1 143 ? 2.664 -13.339 -14.028 1.00 68.56 143 HIS A CA 1
ATOM 1075 C C . HIS A 1 143 ? 3.401 -13.055 -15.340 1.00 68.56 143 HIS A C 1
ATOM 1077 O O . HIS A 1 143 ? 2.929 -12.279 -16.173 1.00 68.56 143 HIS A O 1
ATOM 1083 N N . LEU A 1 144 ? 4.529 -13.732 -15.558 1.00 56.56 144 LEU A N 1
ATOM 1084 C CA . LEU A 1 144 ? 5.129 -13.822 -16.886 1.00 56.56 144 LEU A CA 1
ATOM 1085 C C . LEU A 1 144 ? 4.430 -14.946 -17.659 1.00 56.56 144 LEU A C 1
ATOM 1087 O O . LEU A 1 144 ? 4.064 -15.956 -17.071 1.00 56.56 144 LEU A O 1
ATOM 1091 N N . GLU A 1 145 ? 4.251 -14.762 -18.969 1.00 49.94 145 GLU A N 1
ATOM 1092 C CA . GLU A 1 145 ? 3.643 -15.726 -19.914 1.00 49.94 145 GLU A CA 1
ATOM 1093 C C . GLU A 1 145 ? 2.111 -15.666 -20.124 1.00 49.94 145 GLU A C 1
ATOM 1095 O O . GLU A 1 145 ? 1.515 -16.606 -20.642 1.00 49.94 145 GLU A O 1
ATOM 1100 N N . GLY A 1 146 ? 1.461 -14.527 -19.855 1.00 45.72 146 GLY A N 1
ATOM 1101 C CA . GLY A 1 146 ? 0.125 -14.236 -20.415 1.00 45.72 146 GLY A CA 1
ATOM 1102 C C . GLY A 1 146 ? -1.084 -14.680 -19.582 1.00 45.72 146 GLY A C 1
ATOM 1103 O O . GLY A 1 146 ? -2.213 -14.586 -20.062 1.00 45.72 146 GLY A O 1
ATOM 1104 N N . ASN A 1 147 ? -0.872 -15.102 -18.334 1.00 55.12 147 ASN A N 1
ATOM 1105 C CA . ASN A 1 147 ? -1.938 -15.229 -17.338 1.00 55.12 147 ASN A CA 1
ATOM 1106 C C . ASN A 1 147 ? -2.210 -13.888 -16.634 1.00 55.12 147 ASN A C 1
ATOM 1108 O O . ASN A 1 147 ? -1.337 -13.024 -16.552 1.00 55.12 147 ASN A O 1
ATOM 1112 N N . LEU A 1 148 ? -3.429 -13.728 -16.103 1.00 65.56 148 LEU A N 1
ATOM 1113 C CA . LEU A 1 148 ? -3.764 -12.637 -15.182 1.00 65.56 148 LEU A CA 1
ATOM 1114 C C . LEU A 1 148 ? -2.849 -12.750 -13.946 1.00 65.56 148 LEU A C 1
ATOM 1116 O O . LEU A 1 148 ? -2.636 -13.858 -13.457 1.00 65.56 148 LEU A O 1
ATOM 1120 N N . GLY A 1 149 ? -2.271 -11.638 -13.479 1.00 72.31 149 GLY A N 1
ATOM 1121 C CA . GLY A 1 149 ? -1.405 -11.637 -12.293 1.00 72.31 149 GLY A CA 1
ATOM 1122 C C . GLY A 1 149 ? -2.119 -12.117 -11.023 1.00 72.31 149 GLY A C 1
ATOM 1123 O O . GLY A 1 149 ? -3.332 -12.329 -11.003 1.00 72.31 149 GLY A O 1
ATOM 1124 N N . GLU A 1 150 ? -1.349 -12.314 -9.955 1.00 82.19 150 GLU A N 1
ATOM 1125 C CA . GLU A 1 150 ? -1.850 -12.811 -8.676 1.00 82.19 150 GLU A CA 1
ATOM 1126 C C . GLU A 1 150 ? -2.008 -11.665 -7.675 1.00 82.19 150 GLU A C 1
ATOM 1128 O O . GLU A 1 150 ? -1.068 -10.916 -7.397 1.00 82.19 150 GLU A O 1
ATOM 1133 N N . GLY A 1 151 ? -3.219 -11.536 -7.132 1.00 86.25 151 GLY A N 1
ATOM 1134 C CA . GLY A 1 151 ? -3.524 -10.622 -6.040 1.00 86.25 151 GLY A CA 1
ATOM 1135 C C . GLY A 1 151 ? -3.414 -11.320 -4.689 1.00 86.25 151 GLY A C 1
ATOM 1136 O O . GLY A 1 151 ? -3.873 -12.449 -4.521 1.00 86.25 151 GLY A O 1
ATOM 1137 N N . ILE A 1 152 ? -2.867 -10.620 -3.703 1.00 89.12 152 ILE A N 1
ATOM 1138 C CA . ILE A 1 152 ? -2.854 -11.042 -2.303 1.00 89.12 152 ILE A CA 1
ATOM 1139 C C . ILE A 1 152 ? -3.481 -9.954 -1.443 1.00 89.12 152 ILE A C 1
ATOM 1141 O O . ILE A 1 152 ? -3.321 -8.764 -1.712 1.00 89.12 152 ILE A O 1
ATOM 1145 N N . ALA A 1 153 ? -4.202 -10.349 -0.399 1.00 92.88 153 ALA A N 1
ATOM 1146 C CA . ALA A 1 153 ? -4.813 -9.387 0.494 1.00 92.88 153 ALA A CA 1
ATOM 1147 C C . ALA A 1 153 ? -4.888 -9.881 1.935 1.00 92.88 153 ALA A C 1
ATOM 1149 O O . ALA A 1 153 ? -5.035 -11.073 2.204 1.00 92.88 153 ALA A O 1
ATOM 1150 N N . TRP A 1 154 ? -4.858 -8.927 2.857 1.00 94.12 154 TRP A N 1
ATOM 1151 C CA . TRP A 1 154 ? -5.165 -9.121 4.266 1.00 94.12 154 TRP A CA 1
ATOM 1152 C C . TRP A 1 154 ? -5.926 -7.905 4.791 1.00 94.12 154 TRP A C 1
ATOM 1154 O O . TRP A 1 154 ? -5.688 -6.787 4.347 1.00 94.12 154 TRP A O 1
ATOM 1164 N N . GLN A 1 155 ? -6.819 -8.107 5.756 1.00 94.12 155 GLN A N 1
ATOM 1165 C CA . GLN A 1 155 ? -7.522 -7.024 6.444 1.00 94.12 155 GLN A CA 1
ATOM 1166 C C . GLN A 1 155 ? -7.539 -7.278 7.950 1.00 94.12 155 GLN A C 1
ATOM 1168 O O . GLN A 1 155 ? -7.564 -8.433 8.395 1.00 94.12 155 GLN A O 1
ATOM 1173 N N . ALA A 1 156 ? -7.566 -6.205 8.733 1.00 92.44 156 ALA A N 1
ATOM 1174 C CA . ALA A 1 156 ? -7.693 -6.299 10.177 1.00 92.44 156 ALA A CA 1
ATOM 1175 C C . ALA A 1 156 ? -9.047 -6.917 10.581 1.00 92.44 156 ALA A C 1
ATOM 1177 O O . ALA A 1 156 ? -10.054 -6.731 9.889 1.00 92.44 156 ALA A O 1
ATOM 1178 N N . PRO A 1 157 ? -9.116 -7.641 11.715 1.00 89.69 157 PRO A N 1
ATOM 1179 C CA . PRO A 1 157 ? -10.378 -8.161 12.228 1.00 89.69 157 PRO A CA 1
ATOM 1180 C C . PRO A 1 157 ? -11.435 -7.058 12.376 1.00 89.69 157 PRO A C 1
ATOM 1182 O O . PRO A 1 157 ? -11.180 -6.023 12.981 1.00 89.69 157 PRO A O 1
ATOM 1185 N N . GLY A 1 158 ? -12.632 -7.295 11.836 1.00 86.50 158 GLY A N 1
ATOM 1186 C CA . GLY A 1 158 ? -13.744 -6.338 11.886 1.00 86.50 158 GLY A CA 1
ATOM 1187 C C . GLY A 1 158 ? -13.758 -5.296 10.763 1.00 86.50 158 GLY A C 1
ATOM 1188 O O . GLY A 1 158 ? -14.796 -4.676 10.564 1.00 86.50 158 GLY A O 1
ATOM 1189 N N . ILE A 1 159 ? -12.677 -5.159 9.989 1.00 87.94 159 ILE A N 1
ATOM 1190 C CA . ILE A 1 159 ? -12.638 -4.332 8.775 1.00 87.94 159 ILE A CA 1
ATOM 1191 C C . ILE A 1 159 ? -13.064 -5.182 7.580 1.00 87.94 159 ILE A C 1
ATOM 1193 O O . ILE A 1 159 ? -12.666 -6.342 7.473 1.00 87.94 159 ILE A O 1
ATOM 1197 N N . ARG A 1 160 ? -13.886 -4.624 6.686 1.00 86.19 160 ARG A N 1
ATOM 1198 C CA . ARG A 1 160 ? -14.317 -5.275 5.442 1.00 86.19 160 ARG A CA 1
ATOM 1199 C C . ARG A 1 160 ? -14.014 -4.372 4.261 1.00 86.19 160 ARG A C 1
ATOM 1201 O O . ARG A 1 160 ? -14.636 -3.327 4.139 1.00 86.19 160 ARG A O 1
ATOM 1208 N N . SER A 1 161 ? -13.094 -4.796 3.402 1.00 87.81 161 SER A N 1
ATOM 1209 C CA . SER A 1 161 ? -12.701 -4.023 2.224 1.00 87.81 161 SER A CA 1
ATOM 1210 C C . SER A 1 161 ? -13.428 -4.489 0.967 1.00 87.81 161 SER A C 1
ATOM 1212 O O . SER A 1 161 ? -13.438 -5.686 0.668 1.00 87.81 161 SER A O 1
ATOM 1214 N N . ASP A 1 162 ? -13.999 -3.553 0.211 1.00 88.31 162 ASP A N 1
ATOM 1215 C CA . ASP A 1 162 ? -14.581 -3.806 -1.113 1.00 88.31 162 ASP A CA 1
ATOM 1216 C C . ASP A 1 162 ? -13.527 -4.182 -2.172 1.00 88.31 162 ASP A C 1
ATOM 1218 O O . ASP A 1 162 ? -13.851 -4.824 -3.173 1.00 88.31 162 ASP A O 1
ATOM 1222 N N . ALA A 1 163 ? -12.255 -3.871 -1.911 1.00 82.19 163 ALA A N 1
ATOM 1223 C CA . ALA A 1 163 ? -11.129 -4.217 -2.766 1.00 82.19 163 ALA A CA 1
ATOM 1224 C C . ALA A 1 163 ? -10.788 -5.715 -2.743 1.00 82.19 163 ALA A C 1
ATOM 1226 O O . ALA A 1 163 ? -10.056 -6.190 -3.611 1.00 82.19 163 ALA A O 1
ATOM 1227 N N . ILE A 1 164 ? -11.310 -6.480 -1.775 1.00 80.50 164 ILE A N 1
ATOM 1228 C CA . ILE A 1 164 ? -11.084 -7.926 -1.678 1.00 80.50 164 ILE A CA 1
ATOM 1229 C C . ILE A 1 164 ? -12.306 -8.667 -2.227 1.00 80.50 164 ILE A C 1
ATOM 1231 O O . ILE A 1 164 ? -13.319 -8.857 -1.549 1.00 80.50 164 ILE A O 1
ATOM 1235 N N . VAL A 1 165 ? -12.197 -9.133 -3.470 1.00 68.50 165 VAL A N 1
ATOM 1236 C CA . VAL A 1 165 ? -13.269 -9.869 -4.152 1.00 68.50 165 VAL A CA 1
ATOM 1237 C C . VAL A 1 165 ? -13.407 -11.285 -3.575 1.00 68.50 165 VAL A C 1
ATOM 1239 O O . VAL A 1 165 ? -12.421 -11.985 -3.366 1.00 68.50 165 VAL A O 1
ATOM 1242 N N . GLY A 1 166 ? -14.647 -11.734 -3.339 1.00 50.12 166 GLY A N 1
ATOM 1243 C CA . GLY A 1 166 ? -14.946 -13.114 -2.924 1.00 50.12 166 GLY A CA 1
ATOM 1244 C C . GLY A 1 166 ? -15.020 -13.364 -1.412 1.00 50.12 166 GLY A C 1
ATOM 1245 O O . GLY A 1 166 ? -15.080 -14.521 -0.996 1.00 50.12 166 GLY A O 1
ATOM 1246 N N . GLN A 1 167 ? -15.054 -12.323 -0.570 1.00 48.97 167 GLN A N 1
ATOM 1247 C CA . GLN A 1 167 ? -15.190 -12.524 0.876 1.00 48.97 167 GLN A CA 1
ATOM 1248 C C . GLN A 1 167 ? -16.572 -13.077 1.275 1.00 48.97 167 GLN A C 1
ATOM 1250 O O . GLN A 1 167 ? -17.600 -12.522 0.872 1.00 48.97 167 GLN A O 1
ATOM 1255 N N . PRO A 1 168 ? -16.648 -14.112 2.138 1.00 39.97 168 PRO A N 1
ATOM 1256 C CA . PRO A 1 168 ? -17.917 -14.541 2.713 1.00 39.97 168 PRO A CA 1
ATOM 1257 C C . PRO A 1 168 ? -18.506 -13.419 3.574 1.00 39.97 168 PRO A C 1
ATOM 1259 O O . PRO A 1 168 ? -17.800 -12.776 4.350 1.00 39.97 168 PRO A O 1
ATOM 1262 N N . VAL A 1 169 ? -19.815 -13.170 3.475 1.00 44.81 169 VAL A N 1
ATOM 1263 C CA . VAL A 1 169 ? -20.516 -12.218 4.351 1.00 44.81 169 VAL A CA 1
ATOM 1264 C C . VAL A 1 169 ? -20.643 -12.821 5.755 1.00 44.81 169 VAL A C 1
ATOM 1266 O O . VAL A 1 169 ? -21.586 -13.554 6.036 1.00 44.81 169 VAL A O 1
ATOM 1269 N N . ILE A 1 170 ? -19.707 -12.512 6.653 1.00 44.34 170 ILE A N 1
ATOM 1270 C CA . ILE A 1 170 ? -19.835 -12.783 8.084 1.00 44.34 170 ILE A CA 1
ATOM 1271 C C . ILE A 1 170 ? -20.807 -11.744 8.639 1.00 44.34 170 ILE A C 1
ATOM 1273 O O . ILE A 1 170 ? -20.431 -10.613 8.942 1.00 44.34 170 ILE A O 1
ATOM 1277 N N . ARG A 1 171 ? -22.086 -12.119 8.729 1.00 34.09 171 ARG A N 1
ATOM 1278 C CA . ARG A 1 171 ? -23.031 -11.403 9.589 1.00 34.09 171 ARG A CA 1
ATOM 1279 C C . ARG A 1 171 ? -22.560 -11.609 11.031 1.00 34.09 171 ARG A C 1
ATOM 1281 O O . ARG A 1 171 ? -22.256 -12.755 11.373 1.00 34.09 171 ARG A O 1
ATOM 1288 N N . PRO A 1 172 ? -22.493 -10.564 11.874 1.00 38.53 172 PRO A N 1
ATOM 1289 C CA . PRO A 1 172 ? -22.306 -10.762 13.302 1.00 38.53 172 PRO A CA 1
ATOM 1290 C C . PRO A 1 172 ? -23.349 -11.775 13.767 1.00 38.53 172 PRO A C 1
ATOM 1292 O O . PRO A 1 172 ? -24.537 -11.607 13.478 1.00 38.53 172 PRO A O 1
ATOM 1295 N N . ALA A 1 173 ? -22.905 -12.857 14.406 1.00 43.66 173 ALA A N 1
ATOM 1296 C CA . ALA A 1 173 ? -23.820 -13.786 15.042 1.00 43.66 173 ALA A CA 1
ATOM 1297 C C . ALA A 1 173 ? -24.700 -12.958 15.980 1.00 43.66 173 ALA A C 1
ATOM 1299 O O . ALA A 1 173 ? -24.181 -12.282 16.870 1.00 43.66 173 ALA A O 1
ATOM 1300 N N . LEU A 1 174 ? -26.010 -12.952 15.720 1.00 41.22 174 LEU A N 1
ATOM 1301 C CA . LEU A 1 174 ? -26.995 -12.380 16.622 1.00 41.22 174 LEU A CA 1
ATOM 1302 C C . LEU A 1 174 ? -26.751 -13.000 17.996 1.00 41.22 174 LEU A C 1
ATOM 1304 O O . LEU A 1 174 ? -26.987 -14.186 18.226 1.00 41.22 174 LEU A O 1
ATOM 1308 N N . VAL A 1 175 ? -26.187 -12.178 18.871 1.00 44.84 175 VAL A N 1
ATOM 1309 C CA . VAL A 1 175 ? -26.058 -12.424 20.295 1.00 44.84 175 VAL A CA 1
ATOM 1310 C C . VAL A 1 175 ? -27.464 -12.699 20.814 1.00 44.84 175 VAL A C 1
ATOM 1312 O O . VAL A 1 175 ? -28.317 -11.826 20.732 1.00 44.84 175 VAL A O 1
ATOM 1315 N N . ASN A 1 176 ? -27.666 -13.922 21.311 1.00 47.00 176 ASN A N 1
ATOM 1316 C CA . ASN A 1 176 ? -28.735 -14.357 22.210 1.00 47.00 176 ASN A CA 1
ATOM 1317 C C . ASN A 1 176 ? -30.122 -13.751 21.950 1.00 47.00 176 ASN A C 1
ATOM 1319 O O . ASN A 1 176 ? -30.452 -12.709 22.510 1.00 47.00 176 ASN A O 1
ATOM 1323 N N . ASP A 1 177 ? -30.975 -14.479 21.230 1.00 45.50 177 ASP A N 1
ATOM 1324 C CA . ASP A 1 177 ? -32.421 -14.326 21.388 1.00 45.50 177 ASP A CA 1
ATOM 1325 C C . ASP A 1 177 ? -32.925 -15.356 22.423 1.00 45.50 177 ASP A C 1
ATOM 1327 O O . ASP A 1 177 ? -33.119 -16.532 22.088 1.00 45.50 177 ASP A O 1
ATOM 1331 N N . PRO A 1 178 ? -33.064 -14.987 23.712 1.00 48.19 178 PRO A N 1
ATOM 1332 C CA . PRO A 1 178 ? -33.623 -15.873 24.727 1.00 48.19 178 PRO A CA 1
ATOM 1333 C C . PRO A 1 178 ? -35.119 -16.170 24.516 1.00 48.19 178 PRO A C 1
ATOM 1335 O O . PRO A 1 178 ? -35.636 -17.071 25.180 1.00 48.19 178 PRO A O 1
ATOM 1338 N N . GLU A 1 179 ? -35.820 -15.499 23.592 1.00 49.03 179 GLU A N 1
ATOM 1339 C CA . GLU A 1 179 ? -37.257 -15.725 23.374 1.00 49.03 179 GLU A CA 1
ATOM 1340 C C . GLU A 1 179 ? -37.576 -16.974 22.537 1.00 49.03 179 GLU A C 1
ATOM 1342 O O . GLU A 1 179 ? -38.712 -17.454 22.541 1.00 49.03 179 GLU A O 1
ATOM 1347 N N . ALA A 1 180 ? -36.583 -17.591 21.890 1.00 47.16 180 ALA A N 1
ATOM 1348 C CA . ALA A 1 180 ? -36.793 -18.810 21.104 1.00 47.16 180 ALA A CA 1
ATOM 1349 C C . ALA A 1 180 ? -37.040 -20.080 21.953 1.00 47.16 180 ALA A C 1
ATOM 1351 O O . ALA A 1 180 ? -37.358 -21.132 21.400 1.00 47.16 180 ALA A O 1
ATOM 1352 N N . ARG A 1 181 ? -36.908 -20.018 23.289 1.00 47.81 181 ARG A N 1
ATOM 1353 C CA . ARG A 1 181 ? -37.070 -21.185 24.184 1.00 47.81 181 ARG A CA 1
ATOM 1354 C C . ARG A 1 181 ? -38.460 -21.360 24.804 1.00 47.81 181 ARG A C 1
ATOM 1356 O O . ARG A 1 181 ? -38.676 -22.375 25.450 1.00 47.81 181 ARG A O 1
ATOM 1363 N N . LEU A 1 182 ? -39.398 -20.430 24.607 1.00 50.44 182 LEU A N 1
ATOM 1364 C CA . LEU A 1 182 ? -40.713 -20.456 25.278 1.00 50.44 182 LEU A CA 1
ATOM 1365 C C . LEU A 1 182 ? -41.904 -20.754 24.350 1.00 50.44 182 LEU A C 1
ATOM 1367 O O . LEU A 1 182 ? -43.042 -20.456 24.694 1.00 50.44 182 LEU A O 1
ATOM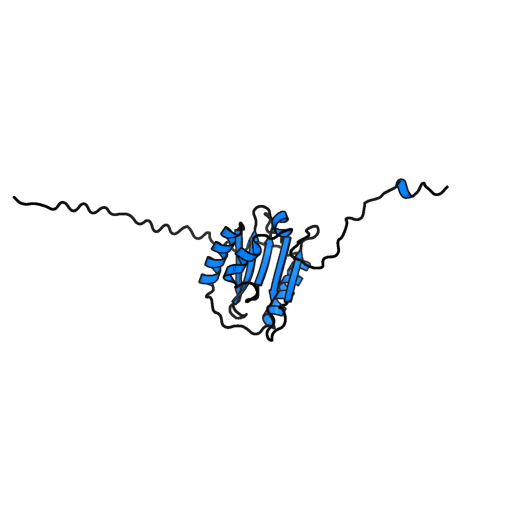 1371 N N . ARG A 1 183 ? -41.679 -21.336 23.165 1.00 47.31 183 ARG A N 1
ATOM 1372 C CA . ARG A 1 183 ? -42.770 -21.696 22.230 1.00 47.31 183 ARG A CA 1
ATOM 1373 C C . ARG A 1 183 ? -42.907 -23.192 21.955 1.00 47.31 183 ARG A C 1
ATOM 1375 O O . ARG A 1 183 ? -43.348 -23.580 20.878 1.00 47.31 183 ARG A O 1
ATOM 1382 N N . HIS A 1 184 ? -42.562 -24.015 22.937 1.00 47.75 184 HIS A N 1
ATOM 1383 C CA . HIS A 1 184 ? -42.942 -25.423 22.959 1.00 47.75 184 HIS A CA 1
ATOM 1384 C C . HIS A 1 184 ? -43.445 -25.796 24.351 1.00 47.75 184 HIS A C 1
ATOM 1386 O O . HIS A 1 184 ? -42.716 -26.421 25.110 1.00 47.75 184 HIS A O 1
ATOM 1392 N N . ASP A 1 185 ? -44.684 -25.392 24.628 1.00 45.53 185 ASP A N 1
ATOM 1393 C CA . ASP A 1 185 ? -45.608 -26.112 25.508 1.00 45.53 185 ASP A CA 1
ATOM 1394 C C . ASP A 1 185 ? -46.844 -26.486 24.675 1.00 45.53 185 ASP A C 1
ATOM 1396 O O . ASP A 1 185 ? -47.334 -25.599 23.930 1.00 45.53 185 ASP A O 1
#

Secondary structure (DSSP, 8-state):
---------------------------------HHHHHHHHHHHHHHHHS------S-HHHHHHHHHHHHHHHTEEEEEEEEEGGGTSEEEEEEEESSHHHHHHS-TTHHHHHGGGTSSSS-EEEEEE-TT--EEEEEEEEPPSSSSPPEEEEEE-TT---TTSTT----PPP----GGGGSS--

Foldseek 3Di:
DDDDDDDDPPPPPPPPPPPPPPPLPPPDDQDADPVRVVLVVVLVVLLVPADAAQDPDDPVRLVVQLCVLQVVQQWHWNDWDFDNRRNREIETEIEHPPQLVCQQEVPSVCSNCVSVVVLPHWYWYFYAYPVNHTAKIWIWDCHPDDDRTDITIDGDPPRHHPVDPPDDPPDPPPPDPVVVPPPDD

pLDDT: mean 73.52, std 20.16, range [34.09, 95.94]